Protein AF-0000000078668412 (afdb_homodimer)

Structure (mmCIF, N/CA/C/O backbone):
data_AF-0000000078668412-model_v1
#
loop_
_entity.id
_entity.type
_entity.pdbx_descrip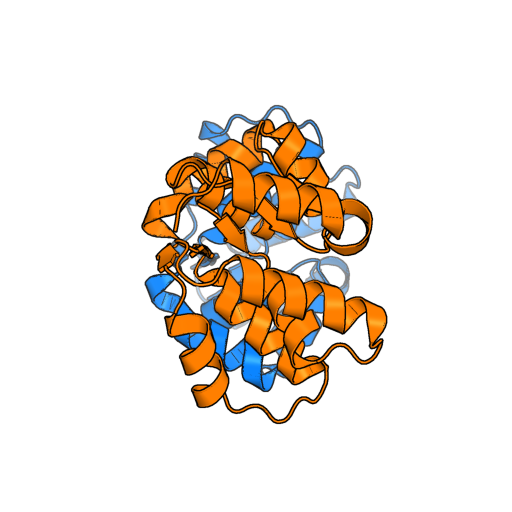tion
1 polymer 'PIN domain-containing protein'
#
loop_
_atom_site.group_PDB
_atom_site.id
_atom_site.type_symbol
_atom_site.label_atom_id
_atom_site.label_alt_id
_atom_site.label_comp_id
_atom_site.label_asym_id
_atom_site.label_entity_id
_atom_site.label_seq_id
_atom_site.pdbx_PDB_ins_code
_atom_site.Cartn_x
_atom_site.Cartn_y
_atom_site.Cartn_z
_atom_site.occupancy
_atom_site.B_iso_or_equiv
_atom_site.auth_seq_id
_atom_site.auth_comp_id
_atom_site.auth_asym_id
_atom_site.auth_atom_id
_atom_site.pdbx_PDB_model_num
ATOM 1 N N . MET A 1 1 ? -7.465 -17.172 -14.281 1 96.94 1 MET A N 1
ATOM 2 C CA . MET A 1 1 ? -6.34 -16.234 -14.242 1 96.94 1 MET A CA 1
ATOM 3 C C . MET A 1 1 ? -5.797 -16.094 -12.828 1 96.94 1 MET A C 1
ATOM 5 O O . MET A 1 1 ? -6.359 -16.656 -11.883 1 96.94 1 MET A O 1
ATOM 9 N N . ILE A 1 2 ? -4.617 -15.414 -12.758 1 98.44 2 ILE A N 1
ATOM 10 C CA . ILE A 1 2 ? -3.939 -15.414 -11.461 1 98.44 2 ILE A CA 1
ATOM 11 C C . ILE A 1 2 ? -3.471 -14 -11.133 1 98.44 2 ILE A C 1
ATOM 13 O O . ILE A 1 2 ? -3.008 -13.266 -12.008 1 98.44 2 ILE A O 1
ATOM 17 N N . VAL A 1 3 ? -3.662 -13.633 -9.922 1 98.81 3 VAL A N 1
ATOM 18 C CA . VAL A 1 3 ? -2.947 -12.484 -9.367 1 98.81 3 VAL A CA 1
ATOM 19 C C . VAL A 1 3 ? -1.821 -12.977 -8.453 1 98.81 3 VAL A C 1
ATOM 21 O O . VAL A 1 3 ? -2.045 -13.797 -7.566 1 98.81 3 VAL A O 1
ATOM 24 N N . LEU A 1 4 ? -0.645 -12.469 -8.695 1 98.56 4 LEU A N 1
ATOM 25 C CA . LEU A 1 4 ? 0.517 -12.836 -7.895 1 98.56 4 LEU A CA 1
ATOM 26 C C . LEU A 1 4 ? 0.881 -11.719 -6.922 1 98.56 4 LEU A C 1
ATOM 28 O O . LEU A 1 4 ? 0.87 -10.547 -7.293 1 98.56 4 LEU A O 1
ATOM 32 N N . ASP A 1 5 ? 1.167 -12.117 -5.727 1 98.19 5 ASP A N 1
ATOM 33 C CA . ASP A 1 5 ? 1.696 -11.188 -4.73 1 98.19 5 ASP A CA 1
ATOM 34 C C . ASP A 1 5 ? 3.205 -11.016 -4.891 1 98.19 5 ASP A C 1
ATOM 36 O O . ASP A 1 5 ? 3.898 -11.938 -5.32 1 98.19 5 ASP A O 1
ATOM 40 N N . ALA A 1 6 ? 3.717 -9.875 -4.535 1 97 6 ALA A N 1
ATOM 41 C CA . ALA A 1 6 ? 5.117 -9.508 -4.727 1 97 6 ALA A CA 1
ATOM 42 C C . ALA A 1 6 ? 6.043 -10.5 -4.02 1 97 6 ALA A C 1
ATOM 44 O O . ALA A 1 6 ? 7.145 -10.781 -4.5 1 97 6 ALA A O 1
ATOM 45 N N . ASN A 1 7 ? 5.562 -11.055 -2.91 1 96.06 7 ASN A N 1
ATOM 46 C CA . ASN A 1 7 ? 6.402 -11.953 -2.123 1 96.06 7 ASN A CA 1
ATOM 47 C C . ASN A 1 7 ? 6.699 -13.25 -2.875 1 96.06 7 ASN A C 1
ATOM 49 O O . ASN A 1 7 ? 7.691 -13.922 -2.592 1 96.06 7 ASN A O 1
ATOM 53 N N . ILE A 1 8 ? 5.832 -13.594 -3.795 1 97.44 8 ILE A N 1
ATOM 54 C CA . ILE A 1 8 ? 6.078 -14.805 -4.574 1 97.44 8 ILE A CA 1
ATOM 55 C C . ILE A 1 8 ? 7.293 -14.602 -5.477 1 97.44 8 ILE A C 1
ATOM 57 O O . ILE A 1 8 ? 8.172 -15.461 -5.551 1 97.44 8 ILE A O 1
ATOM 61 N N . LEU A 1 9 ? 7.344 -13.484 -6.18 1 95.5 9 LEU A N 1
ATOM 62 C CA . LEU A 1 9 ? 8.484 -13.164 -7.031 1 95.5 9 LEU A CA 1
ATOM 63 C C . LEU A 1 9 ? 9.75 -12.992 -6.199 1 95.5 9 LEU A C 1
ATOM 65 O O . LEU A 1 9 ? 10.82 -13.469 -6.586 1 95.5 9 LEU A O 1
ATOM 69 N N . ILE A 1 10 ? 9.633 -12.375 -5.059 1 94.94 10 ILE A N 1
ATOM 70 C CA . ILE A 1 10 ? 10.773 -12.141 -4.172 1 94.94 10 ILE A CA 1
ATOM 71 C C . ILE A 1 10 ? 11.344 -13.484 -3.713 1 94.94 10 ILE A C 1
ATOM 73 O O . ILE A 1 10 ? 12.562 -13.672 -3.705 1 94.94 10 ILE A O 1
ATOM 77 N N . ASP A 1 11 ? 10.445 -14.375 -3.373 1 95.56 11 ASP A N 1
ATOM 78 C CA . ASP A 1 11 ? 10.891 -15.695 -2.939 1 95.56 11 ASP A CA 1
ATOM 79 C C . ASP A 1 11 ? 11.617 -16.422 -4.062 1 95.56 11 ASP A C 1
ATOM 81 O O . ASP A 1 11 ? 12.648 -17.062 -3.83 1 95.56 11 ASP A O 1
ATOM 85 N N . ALA A 1 12 ? 11.094 -16.328 -5.223 1 94.62 12 ALA A N 1
ATOM 86 C CA . ALA A 1 12 ? 11.695 -17.016 -6.363 1 94.62 12 ALA A CA 1
ATOM 87 C C . ALA A 1 12 ? 13.094 -16.484 -6.648 1 94.62 12 ALA A C 1
ATOM 89 O O . ALA A 1 12 ? 13.992 -17.234 -7 1 94.62 12 ALA A O 1
ATOM 90 N N . LEU A 1 13 ? 13.258 -15.227 -6.438 1 91.12 13 LEU A N 1
ATOM 91 C CA . LEU A 1 13 ? 14.484 -14.586 -6.879 1 91.12 13 LEU A CA 1
ATOM 92 C C . LEU A 1 13 ? 15.523 -14.562 -5.762 1 91.12 13 LEU A C 1
ATOM 94 O O . LEU A 1 13 ? 16.719 -14.656 -6.02 1 91.12 13 LEU A O 1
ATOM 98 N N . PHE A 1 14 ? 15.008 -14.492 -4.441 1 89.56 14 PHE A N 1
ATOM 99 C CA . PHE A 1 14 ? 15.984 -14.055 -3.455 1 89.56 14 PHE A CA 1
ATOM 100 C C . PHE A 1 14 ? 15.906 -14.906 -2.193 1 89.56 14 PHE A C 1
ATOM 102 O O . PHE A 1 14 ? 16.734 -14.766 -1.288 1 89.56 14 PHE A O 1
ATOM 109 N N . GLU A 1 15 ? 14.938 -15.734 -2.146 1 90.81 15 GLU A N 1
ATOM 110 C CA . GLU A 1 15 ? 14.766 -16.516 -0.929 1 90.81 15 GLU A CA 1
ATOM 111 C C . GLU A 1 15 ? 15.977 -17.406 -0.67 1 90.81 15 GLU A C 1
ATOM 113 O O . GLU A 1 15 ? 16.453 -18.094 -1.576 1 90.81 15 GLU A O 1
ATOM 118 N N . LYS A 1 16 ? 16.531 -17.312 0.524 1 91.19 16 LYS A N 1
ATOM 119 C CA . LYS A 1 16 ? 17.719 -18.078 0.884 1 91.19 16 LYS A CA 1
ATOM 120 C C . LYS A 1 16 ? 17.359 -19.516 1.223 1 91.19 16 LYS A C 1
ATOM 122 O O . LYS A 1 16 ? 18.141 -20.438 0.992 1 91.19 16 LYS A O 1
ATOM 127 N N . ASN A 1 17 ? 16.172 -19.672 1.893 1 95.44 17 ASN A N 1
ATOM 128 C CA . ASN A 1 17 ? 15.695 -21.031 2.154 1 95.44 17 ASN A CA 1
ATOM 129 C C . ASN A 1 17 ? 15.328 -21.75 0.863 1 95.44 17 ASN A C 1
ATOM 131 O O . ASN A 1 17 ? 14.328 -21.422 0.221 1 95.44 17 ASN A O 1
ATOM 135 N N . GLU A 1 18 ? 16.047 -22.703 0.586 1 95.88 18 GLU A N 1
ATOM 136 C CA . GLU A 1 18 ? 15.922 -23.391 -0.691 1 95.88 18 GLU A CA 1
ATOM 137 C C . GLU A 1 18 ? 14.539 -24.016 -0.847 1 95.88 18 GLU A C 1
ATOM 139 O O . GLU A 1 18 ? 13.953 -23.984 -1.933 1 95.88 18 GLU A O 1
ATOM 144 N N . GLU A 1 19 ? 14.102 -24.609 0.162 1 96.5 19 GLU A N 1
ATOM 145 C CA . GLU A 1 19 ? 12.789 -25.234 0.094 1 96.5 19 GLU A CA 1
ATOM 146 C C . GLU A 1 19 ? 11.711 -24.219 -0.25 1 96.5 19 GLU A C 1
ATOM 148 O O . GLU A 1 19 ? 10.883 -24.453 -1.132 1 96.5 19 GLU A O 1
ATOM 153 N N . ARG A 1 20 ? 11.766 -23.141 0.427 1 96.38 20 ARG A N 1
ATOM 154 C CA . ARG A 1 20 ? 10.789 -22.094 0.168 1 96.38 20 ARG A CA 1
ATOM 155 C C . ARG A 1 20 ? 10.969 -21.516 -1.234 1 96.38 20 ARG A C 1
ATOM 157 O O . ARG A 1 20 ? 9.984 -21.25 -1.929 1 96.38 20 ARG A O 1
ATOM 164 N N . ARG A 1 21 ? 12.172 -21.297 -1.624 1 97.25 21 ARG A N 1
ATOM 165 C CA . ARG A 1 21 ? 12.453 -20.781 -2.959 1 97.25 21 ARG A CA 1
ATOM 166 C C . ARG A 1 21 ? 11.93 -21.734 -4.035 1 97.25 21 ARG A C 1
ATOM 168 O O . ARG A 1 21 ? 11.344 -21.281 -5.023 1 97.25 21 ARG A O 1
ATOM 175 N N . ASN A 1 22 ? 12.078 -23 -3.797 1 97.94 22 ASN A N 1
ATOM 176 C CA . ASN A 1 22 ? 11.648 -23.984 -4.777 1 97.94 22 ASN A CA 1
ATOM 177 C C . ASN A 1 22 ? 10.125 -23.984 -4.945 1 97.94 22 ASN A C 1
ATOM 179 O O . ASN A 1 22 ? 9.625 -24.234 -6.039 1 97.94 22 ASN A O 1
ATOM 183 N N . LEU A 1 23 ? 9.406 -23.75 -3.92 1 98.38 23 LEU A N 1
ATOM 184 C CA . LEU A 1 23 ? 7.953 -23.641 -4.023 1 98.38 23 LEU A CA 1
ATOM 185 C C . LEU A 1 23 ? 7.559 -22.531 -4.988 1 98.38 23 LEU A C 1
ATOM 187 O O . LEU A 1 23 ? 6.656 -22.703 -5.809 1 98.38 23 LEU A O 1
ATOM 191 N N . ALA A 1 24 ? 8.234 -21.391 -4.875 1 98.06 24 ALA A N 1
ATOM 192 C CA . ALA A 1 24 ? 7.965 -20.266 -5.758 1 98.06 24 ALA A CA 1
ATOM 193 C C . ALA A 1 24 ? 8.367 -20.578 -7.195 1 98.06 24 ALA A C 1
ATOM 195 O O . ALA A 1 24 ? 7.633 -20.266 -8.133 1 98.06 24 ALA A O 1
ATOM 196 N N . LEU A 1 25 ? 9.508 -21.203 -7.348 1 97.62 25 LEU A N 1
ATOM 197 C CA . LEU A 1 25 ? 9.977 -21.547 -8.68 1 97.62 25 LEU A CA 1
ATOM 198 C C . LEU A 1 25 ? 9.039 -22.562 -9.344 1 97.62 25 LEU A C 1
ATOM 200 O O . LEU A 1 25 ? 8.742 -22.438 -10.531 1 97.62 25 LEU A O 1
ATOM 204 N N . ASP A 1 26 ? 8.617 -23.484 -8.539 1 97.81 26 ASP A N 1
ATOM 205 C CA . ASP A 1 26 ? 7.633 -24.453 -9.031 1 97.81 26 ASP A CA 1
ATOM 206 C C . ASP A 1 26 ? 6.367 -23.734 -9.508 1 97.81 26 ASP A C 1
ATOM 208 O O . ASP A 1 26 ? 5.797 -24.109 -10.539 1 97.81 26 ASP A O 1
ATOM 212 N N . LEU A 1 27 ? 5.957 -22.812 -8.75 1 98.19 27 LEU A N 1
ATOM 213 C CA . LEU A 1 27 ? 4.77 -22.047 -9.125 1 98.19 27 LEU A CA 1
ATOM 214 C C . LEU A 1 27 ? 4.98 -21.328 -10.453 1 98.19 27 LEU A C 1
ATOM 216 O O . LEU A 1 27 ? 4.109 -21.344 -11.328 1 98.19 27 LEU A O 1
ATOM 220 N N . PHE A 1 28 ? 6.105 -20.672 -10.617 1 96.81 28 PHE A N 1
ATOM 221 C CA . PHE A 1 28 ? 6.371 -19.922 -11.844 1 96.81 28 PHE A CA 1
ATOM 222 C C . PHE A 1 28 ? 6.402 -20.859 -13.047 1 96.81 28 PHE A C 1
ATOM 224 O O . PHE A 1 28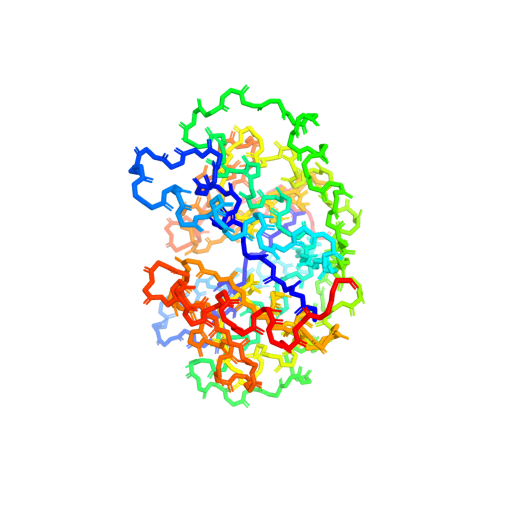 ? 6.004 -20.469 -14.148 1 96.81 28 PHE A O 1
ATOM 231 N N . GLN A 1 29 ? 6.855 -22.078 -12.82 1 96.31 29 GLN A N 1
ATOM 232 C CA . GLN A 1 29 ? 6.797 -23.062 -13.883 1 96.31 29 GLN A CA 1
ATOM 233 C C . GLN A 1 29 ? 5.352 -23.422 -14.219 1 96.31 29 GLN A C 1
ATOM 235 O O . GLN A 1 29 ? 4.984 -23.531 -15.391 1 96.31 29 GLN A O 1
ATOM 240 N N . ALA A 1 30 ? 4.582 -23.547 -13.234 1 96.31 30 ALA A N 1
ATOM 241 C CA . ALA A 1 30 ? 3.199 -23.984 -13.391 1 96.31 30 ALA A CA 1
ATOM 242 C C . ALA A 1 30 ? 2.354 -22.906 -14.062 1 96.31 30 ALA A C 1
ATOM 244 O O . ALA A 1 30 ? 1.343 -23.203 -14.695 1 96.31 30 ALA A O 1
ATOM 245 N N . ILE A 1 31 ? 2.781 -21.688 -13.938 1 96.06 31 ILE A N 1
ATOM 246 C CA . ILE A 1 31 ? 1.914 -20.625 -14.445 1 96.06 31 ILE A CA 1
ATOM 247 C C . ILE A 1 31 ? 2.418 -20.156 -15.805 1 96.06 31 ILE A C 1
ATOM 249 O O . ILE A 1 31 ? 1.901 -19.188 -16.359 1 96.06 31 ILE A O 1
ATOM 253 N N . LYS A 1 32 ? 3.434 -20.812 -16.297 1 93.69 32 LYS A N 1
ATOM 254 C CA . LYS A 1 32 ? 3.877 -20.5 -17.656 1 93.69 32 LYS A CA 1
ATOM 255 C C . LYS A 1 32 ? 2.732 -20.656 -18.656 1 93.69 32 LYS A C 1
ATOM 257 O O . LYS A 1 32 ? 2.023 -21.656 -18.656 1 93.69 32 LYS A O 1
ATOM 262 N N . GLY A 1 33 ? 2.557 -19.656 -19.422 1 92.94 33 GLY A N 1
ATOM 263 C CA . GLY A 1 33 ? 1.506 -19.703 -20.422 1 92.94 33 GLY A CA 1
ATOM 264 C C . GLY A 1 33 ? 0.156 -19.25 -19.906 1 92.94 33 GLY A C 1
ATOM 265 O O . GLY A 1 33 ? -0.802 -19.125 -20.672 1 92.94 33 GLY A O 1
ATOM 266 N N . LYS A 1 34 ? 0.086 -19.031 -18.641 1 95.94 34 LYS A N 1
ATOM 267 C CA . LYS A 1 34 ? -1.165 -18.562 -18.047 1 95.94 34 LYS A CA 1
ATOM 268 C C . LYS A 1 34 ? -1.169 -17.047 -17.891 1 95.94 34 LYS A C 1
ATOM 270 O O . LYS A 1 34 ? -0.115 -16.406 -17.938 1 95.94 34 LYS A O 1
ATOM 275 N N . THR A 1 35 ? -2.326 -16.484 -17.844 1 96.94 35 THR A N 1
ATOM 276 C CA . THR A 1 35 ? -2.459 -15.047 -17.719 1 96.94 35 THR A CA 1
ATOM 277 C C . THR A 1 35 ? -2.273 -14.625 -16.25 1 96.94 35 THR A C 1
ATOM 279 O O . THR A 1 35 ? -3.02 -15.062 -15.375 1 96.94 35 THR A O 1
ATOM 282 N N . VAL A 1 36 ? -1.287 -13.781 -16.016 1 98.19 36 VAL A N 1
ATOM 283 C CA . VAL A 1 36 ? -0.957 -13.305 -14.68 1 98.19 36 VAL A CA 1
ATOM 284 C C . VAL A 1 36 ? -1.192 -11.797 -14.594 1 98.19 36 VAL A C 1
ATOM 286 O O . VAL A 1 36 ? -0.761 -11.039 -15.469 1 98.19 36 VAL A O 1
ATOM 289 N N . TYR A 1 37 ? -1.897 -11.367 -13.539 1 98.69 37 TYR A N 1
ATOM 290 C CA . TYR A 1 37 ? -2.141 -9.953 -13.273 1 98.69 37 TYR A CA 1
ATOM 291 C C . TYR A 1 37 ? -1.465 -9.516 -11.977 1 98.69 37 TYR A C 1
ATOM 293 O O . TYR A 1 37 ? -1.316 -10.312 -11.047 1 98.69 37 TYR A O 1
ATOM 301 N N . VAL A 1 38 ? -1.06 -8.328 -11.938 1 98.75 38 VAL A N 1
ATOM 302 C CA . VAL A 1 38 ? -0.583 -7.672 -10.727 1 98.75 38 VAL A CA 1
ATOM 303 C C . VAL A 1 38 ? -1.042 -6.215 -10.719 1 98.75 38 VAL A C 1
ATOM 305 O O . VAL A 1 38 ? -1.161 -5.586 -11.773 1 98.75 38 VAL A O 1
ATOM 308 N N . PRO A 1 39 ? -1.433 -5.672 -9.539 1 98.81 39 PRO A N 1
ATOM 309 C CA . PRO A 1 39 ? -1.588 -4.215 -9.508 1 98.81 39 PRO A CA 1
ATOM 310 C C . PRO A 1 39 ? -0.261 -3.479 -9.672 1 98.81 39 PRO A C 1
ATOM 312 O O . PRO A 1 39 ? 0.796 -4.02 -9.344 1 98.81 39 PRO A O 1
ATOM 315 N N . ARG A 1 40 ? -0.271 -2.285 -10.195 1 98.44 40 ARG A N 1
ATOM 316 C CA . ARG A 1 40 ? 0.947 -1.551 -10.523 1 98.44 40 ARG A CA 1
ATOM 317 C C . ARG A 1 40 ? 1.814 -1.353 -9.281 1 98.44 40 ARG A C 1
ATOM 319 O O . ARG A 1 40 ? 3.043 -1.346 -9.375 1 98.44 40 ARG A O 1
ATOM 326 N N . ILE A 1 41 ? 1.184 -1.284 -8.055 1 98.75 41 ILE A N 1
ATOM 327 C CA . ILE A 1 41 ? 1.913 -1.087 -6.805 1 98.75 41 ILE A CA 1
ATOM 328 C C . ILE A 1 41 ? 2.836 -2.277 -6.551 1 98.75 41 ILE A C 1
ATOM 330 O O . ILE A 1 41 ? 3.791 -2.178 -5.777 1 98.75 41 ILE A O 1
ATOM 334 N N . PHE A 1 42 ? 2.637 -3.363 -7.234 1 98.31 42 PHE A N 1
ATOM 335 C CA . PHE A 1 42 ? 3.488 -4.547 -7.215 1 98.31 42 PHE A CA 1
ATOM 336 C C . PHE A 1 42 ? 4.926 -4.184 -7.559 1 98.31 42 PHE A C 1
ATOM 338 O O . PHE A 1 42 ? 5.863 -4.664 -6.918 1 98.31 42 PHE A O 1
ATOM 345 N N . ILE A 1 43 ? 5.113 -3.336 -8.508 1 97.12 43 ILE A N 1
ATOM 346 C CA . ILE A 1 43 ? 6.441 -2.941 -8.969 1 97.12 43 ILE A CA 1
ATOM 347 C C . ILE A 1 43 ? 7.18 -2.217 -7.848 1 97.12 43 ILE A C 1
ATOM 349 O O . ILE A 1 43 ? 8.336 -2.527 -7.555 1 97.12 43 ILE A O 1
ATOM 353 N N . VAL A 1 44 ? 6.488 -1.321 -7.184 1 97.38 44 VAL A N 1
ATOM 354 C CA . VAL A 1 44 ? 7.082 -0.56 -6.09 1 97.38 44 VAL A CA 1
ATOM 355 C C . VAL A 1 44 ? 7.457 -1.502 -4.949 1 97.38 44 VAL A C 1
ATOM 357 O O . VAL A 1 44 ? 8.531 -1.376 -4.359 1 97.38 44 VAL A O 1
ATOM 360 N N . GLU A 1 45 ? 6.59 -2.463 -4.664 1 97.38 45 GLU A N 1
ATOM 361 C CA . GLU A 1 45 ? 6.855 -3.451 -3.623 1 97.38 45 GLU A CA 1
ATOM 362 C C . GLU A 1 45 ? 8.117 -4.25 -3.93 1 97.38 45 GLU A C 1
ATOM 364 O O . GLU A 1 45 ? 9 -4.375 -3.076 1 97.38 45 GLU A O 1
ATOM 369 N N . VAL A 1 46 ? 8.195 -4.75 -5.094 1 96.06 46 VAL A N 1
ATOM 370 C CA . VAL A 1 46 ? 9.289 -5.637 -5.469 1 96.06 46 VAL A CA 1
ATOM 371 C C . VAL A 1 46 ? 10.609 -4.871 -5.438 1 96.06 46 VAL A C 1
ATOM 373 O O . VAL A 1 46 ? 11.602 -5.359 -4.898 1 96.06 46 VAL A O 1
ATOM 376 N N . VAL A 1 47 ? 10.609 -3.65 -6.004 1 95.69 47 VAL A N 1
ATOM 377 C CA . VAL A 1 47 ? 11.82 -2.84 -6.012 1 95.69 47 VAL A CA 1
ATOM 378 C C . VAL A 1 47 ? 12.273 -2.58 -4.578 1 95.69 47 VAL A C 1
ATOM 380 O O . VAL A 1 47 ? 13.445 -2.775 -4.246 1 95.69 47 VAL A O 1
ATOM 383 N N . SER A 1 48 ? 11.383 -2.189 -3.762 1 96.38 48 SER A N 1
ATOM 384 C CA . SER A 1 48 ? 11.719 -1.844 -2.385 1 96.38 48 SER A CA 1
ATOM 385 C C . SER A 1 48 ? 12.266 -3.049 -1.631 1 96.38 48 SER A C 1
ATOM 387 O O . SER A 1 48 ? 13.273 -2.941 -0.92 1 96.38 48 SER A O 1
ATOM 389 N N . ILE A 1 49 ? 11.633 -4.16 -1.725 1 95.5 49 ILE A N 1
ATOM 390 C CA . ILE A 1 49 ? 12.031 -5.367 -1.005 1 95.5 49 ILE A CA 1
ATOM 391 C C . ILE A 1 49 ? 13.406 -5.828 -1.498 1 95.5 49 ILE A C 1
ATOM 393 O O . ILE A 1 49 ? 14.289 -6.141 -0.696 1 95.5 49 ILE A O 1
ATOM 397 N N . ALA A 1 50 ? 13.539 -5.863 -2.834 1 93.19 50 ALA A N 1
ATOM 398 C CA . ALA A 1 50 ? 14.805 -6.305 -3.412 1 93.19 50 ALA A CA 1
ATOM 399 C C . ALA A 1 50 ? 15.969 -5.449 -2.91 1 93.19 50 ALA A C 1
ATOM 401 O O . ALA A 1 50 ? 17.016 -5.977 -2.518 1 93.19 50 ALA A O 1
ATOM 402 N N . LYS A 1 51 ? 15.766 -4.168 -2.842 1 92.81 51 LYS A N 1
ATOM 403 C CA . LYS A 1 51 ? 16.828 -3.256 -2.436 1 92.81 51 LYS A CA 1
ATOM 404 C C . LYS A 1 51 ? 17.109 -3.373 -0.94 1 92.81 51 LYS A C 1
ATOM 406 O O . LYS A 1 51 ? 18.266 -3.318 -0.515 1 92.81 51 LYS A O 1
ATOM 411 N N . ARG A 1 52 ? 16.062 -3.529 -0.231 1 92.25 52 ARG A N 1
ATOM 412 C CA . ARG A 1 52 ? 16.234 -3.703 1.209 1 92.25 52 ARG A CA 1
ATOM 413 C C . ARG A 1 52 ? 17.047 -4.957 1.52 1 92.25 52 ARG A C 1
ATOM 415 O O . ARG A 1 52 ? 17.812 -4.984 2.486 1 92.25 52 ARG A O 1
ATOM 422 N N . LEU A 1 53 ? 16.875 -5.953 0.759 1 90.25 53 LEU A N 1
ATOM 423 C CA . LEU A 1 53 ? 17.562 -7.227 0.953 1 90.25 53 LEU A CA 1
ATOM 424 C C . LEU A 1 53 ? 18.969 -7.172 0.394 1 90.25 53 LEU A C 1
ATOM 426 O O . LEU A 1 53 ? 19.734 -8.125 0.545 1 90.25 53 LEU A O 1
ATOM 430 N N . GLY A 1 54 ? 19.328 -6.074 -0.287 1 86.75 54 GLY A N 1
ATOM 431 C CA . GLY A 1 54 ? 20.672 -5.895 -0.802 1 86.75 54 GLY A CA 1
ATOM 432 C C . GLY A 1 54 ? 20.922 -6.637 -2.102 1 86.75 54 GLY A C 1
ATOM 433 O O . GLY A 1 54 ? 22.062 -7.008 -2.404 1 86.75 54 GLY A O 1
ATOM 434 N N . ILE A 1 55 ? 19.875 -6.879 -2.721 1 80.06 55 ILE A N 1
ATOM 435 C CA . ILE A 1 55 ? 19.984 -7.629 -3.969 1 80.06 55 ILE A CA 1
ATOM 436 C C . ILE A 1 55 ? 20.406 -6.684 -5.098 1 80.06 55 ILE A C 1
ATOM 438 O O . ILE A 1 55 ? 19.797 -5.629 -5.285 1 80.06 55 ILE A O 1
ATOM 442 N N . GLY A 1 56 ? 21.453 -7.004 -5.73 1 75.31 56 GLY A N 1
ATOM 443 C CA . GLY A 1 56 ? 22.031 -6.184 -6.777 1 75.31 56 GLY A CA 1
ATOM 444 C C . GLY A 1 56 ? 21.281 -6.266 -8.094 1 75.31 56 GLY A C 1
ATOM 445 O O . GLY A 1 56 ? 21.891 -6.328 -9.164 1 75.31 56 GLY A O 1
ATOM 446 N N . LEU A 1 57 ? 20.078 -6.512 -8.086 1 77.56 57 LEU A N 1
ATOM 447 C CA . LEU A 1 57 ? 19.312 -6.492 -9.328 1 77.56 57 LEU A CA 1
ATOM 448 C C . LEU A 1 57 ? 19.047 -5.059 -9.773 1 77.56 57 LEU A C 1
ATOM 450 O O . LEU A 1 57 ? 18.656 -4.215 -8.961 1 77.56 57 LEU A O 1
ATOM 454 N N . SER A 1 58 ? 19.328 -4.879 -11.086 1 85.88 58 SER A N 1
ATOM 455 C CA . SER A 1 58 ? 19.031 -3.553 -11.625 1 85.88 58 SER A CA 1
ATOM 456 C C . SER A 1 58 ? 17.531 -3.352 -11.812 1 85.88 58 SER A C 1
ATOM 458 O O . SER A 1 58 ? 16.781 -4.324 -11.906 1 85.88 58 SER A O 1
ATOM 460 N N . LEU A 1 59 ? 17.141 -2.135 -11.797 1 87.44 59 LEU A N 1
ATOM 461 C CA . LEU A 1 59 ? 15.75 -1.808 -12.078 1 87.44 59 LEU A CA 1
ATOM 462 C C . LEU A 1 59 ? 15.344 -2.328 -13.453 1 87.44 59 LEU A C 1
ATOM 464 O O . LEU A 1 59 ? 14.211 -2.787 -13.633 1 87.44 59 LEU A O 1
ATOM 468 N N . GLU A 1 60 ? 16.25 -2.295 -14.328 1 89.25 60 GLU A N 1
ATOM 469 C CA . GLU A 1 60 ? 15.984 -2.783 -15.672 1 89.25 60 GLU A CA 1
ATOM 470 C C . GLU A 1 60 ? 15.688 -4.281 -15.672 1 89.25 60 GLU A C 1
ATOM 472 O O . GLU A 1 60 ? 14.766 -4.734 -16.344 1 89.25 60 GLU A O 1
ATOM 477 N N . GLU A 1 61 ? 16.453 -4.984 -14.938 1 88.31 61 GLU A N 1
ATOM 478 C CA . GLU A 1 61 ? 16.219 -6.422 -14.82 1 88.31 61 GLU A CA 1
ATOM 479 C C . GLU A 1 61 ? 14.875 -6.715 -14.172 1 88.31 61 GLU A C 1
ATOM 481 O O . GLU A 1 61 ? 14.148 -7.613 -14.609 1 88.31 61 GLU A O 1
ATOM 486 N N . LEU A 1 62 ? 14.609 -5.98 -13.234 1 86.5 62 LEU A N 1
ATOM 487 C CA . LEU A 1 62 ? 13.352 -6.172 -12.531 1 86.5 62 LEU A CA 1
ATOM 488 C C . LEU A 1 62 ? 12.164 -5.848 -13.438 1 86.5 62 LEU A C 1
ATOM 490 O O . LEU A 1 62 ? 11.172 -6.578 -13.453 1 86.5 62 LEU A O 1
ATOM 494 N N . PHE A 1 63 ? 12.312 -4.816 -14.195 1 88.69 63 PHE A N 1
ATOM 495 C CA . PHE A 1 63 ? 11.242 -4.41 -15.094 1 88.69 63 PHE A CA 1
ATOM 496 C C . PHE A 1 63 ? 11.047 -5.438 -16.203 1 88.69 63 PHE A C 1
ATOM 498 O O . PHE A 1 63 ? 9.922 -5.688 -16.641 1 88.69 63 PHE A O 1
ATOM 505 N N . THR A 1 64 ? 12.102 -6.039 -16.594 1 89 64 THR A N 1
ATOM 506 C CA . THR A 1 64 ? 12.008 -7.094 -17.594 1 89 64 THR A CA 1
ATOM 507 C C . THR A 1 64 ? 11.203 -8.273 -17.062 1 89 64 THR A C 1
ATOM 509 O O . THR A 1 64 ? 10.422 -8.875 -17.797 1 89 64 THR A O 1
ATOM 512 N N . LEU A 1 65 ? 11.359 -8.531 -15.82 1 86.69 65 LEU A N 1
ATOM 513 C CA . LEU A 1 65 ? 10.641 -9.641 -15.195 1 86.69 65 LEU A CA 1
ATOM 514 C C . LEU A 1 65 ? 9.164 -9.297 -15.023 1 86.69 65 LEU A C 1
ATOM 516 O O . LEU A 1 65 ? 8.297 -10.148 -15.242 1 86.69 65 LEU A O 1
ATOM 520 N N . VAL A 1 66 ? 8.875 -8.086 -14.727 1 90.19 66 VAL A N 1
ATOM 521 C CA . VAL A 1 66 ? 7.512 -7.684 -14.391 1 90.19 66 VAL A CA 1
ATOM 522 C C . VAL A 1 66 ? 6.73 -7.402 -15.672 1 90.19 66 VAL A C 1
ATOM 524 O O . VAL A 1 66 ? 5.5 -7.465 -15.688 1 90.19 66 VAL A O 1
ATOM 527 N N . GLU A 1 67 ? 7.43 -7.098 -16.719 1 87 67 GLU A N 1
ATOM 528 C CA . GLU A 1 67 ? 6.816 -6.789 -18.016 1 87 67 GLU A CA 1
ATOM 529 C C . GLU A 1 67 ? 6.004 -7.973 -18.531 1 87 67 GLU A C 1
ATOM 531 O O . GLU A 1 67 ? 5.113 -7.801 -19.375 1 87 67 GLU A O 1
ATOM 536 N N . ARG A 1 68 ? 6.27 -9.094 -17.984 1 90.19 68 ARG A N 1
ATOM 537 C CA . ARG A 1 68 ? 5.566 -10.289 -18.438 1 90.19 68 ARG A CA 1
ATOM 538 C C . ARG A 1 68 ? 4.184 -10.383 -17.797 1 90.19 68 ARG A C 1
ATOM 540 O O . ARG A 1 68 ? 3.342 -11.164 -18.234 1 90.19 68 ARG A O 1
ATOM 547 N N . PHE A 1 69 ? 3.994 -9.633 -16.797 1 96.56 69 PHE A N 1
ATOM 548 C CA . PHE A 1 69 ? 2.703 -9.633 -16.109 1 96.56 69 PHE A CA 1
ATOM 549 C C . PHE A 1 69 ? 1.779 -8.578 -16.703 1 96.56 69 PHE A C 1
ATOM 551 O O . PHE A 1 69 ? 2.242 -7.609 -17.312 1 96.56 69 PHE A O 1
ATOM 558 N N . ASN A 1 70 ? 0.507 -8.875 -16.672 1 98.12 70 ASN A N 1
ATOM 559 C CA . ASN A 1 70 ? -0.481 -7.848 -16.984 1 98.12 70 ASN A CA 1
ATOM 560 C C . ASN A 1 70 ? -0.708 -6.902 -15.812 1 98.12 70 ASN A C 1
ATOM 562 O O . ASN A 1 70 ? -1.322 -7.281 -14.82 1 98.12 70 ASN A O 1
ATOM 566 N N . ILE A 1 71 ? -0.345 -5.656 -16.016 1 98.12 71 ILE A N 1
ATOM 567 C CA . ILE A 1 71 ? -0.367 -4.684 -14.938 1 98.12 71 ILE A CA 1
ATOM 568 C C . ILE A 1 71 ? -1.702 -3.941 -14.938 1 98.12 71 ILE A C 1
ATOM 570 O O . ILE A 1 71 ? -2.15 -3.455 -15.977 1 98.12 71 ILE A O 1
ATOM 574 N N . LYS A 1 72 ? -2.33 -3.873 -13.789 1 98.69 72 LYS A N 1
ATOM 575 C CA . LYS A 1 72 ? -3.531 -3.061 -13.617 1 98.69 72 LYS A CA 1
ATOM 576 C C . LYS A 1 72 ? -3.217 -1.762 -12.883 1 98.69 72 LYS A C 1
ATOM 578 O O . LYS A 1 72 ? -2.746 -1.785 -11.75 1 98.69 72 LYS A O 1
ATOM 583 N N . GLU A 1 73 ? -3.574 -0.711 -13.578 1 98.56 73 GLU A N 1
ATOM 584 C CA . GLU A 1 73 ? -3.32 0.61 -13.016 1 98.56 73 GLU A CA 1
ATOM 585 C C . GLU A 1 73 ? -4.379 0.98 -11.977 1 98.56 73 GLU A C 1
ATOM 587 O O . GLU A 1 73 ? -5.473 0.412 -11.969 1 98.56 73 GLU A O 1
ATOM 592 N N . GLU A 1 74 ? -3.996 1.888 -11.125 1 98.75 74 GLU A N 1
ATOM 593 C CA . GLU A 1 74 ? -4.883 2.332 -10.055 1 98.75 74 GLU A CA 1
ATOM 594 C C . GLU A 1 74 ? -6.246 2.744 -10.609 1 98.75 74 GLU A C 1
ATOM 596 O O . GLU A 1 74 ? -7.281 2.41 -10.031 1 98.75 74 GLU A O 1
ATOM 601 N N . ASN A 1 75 ? -6.273 3.488 -11.742 1 98.44 75 ASN A N 1
ATOM 602 C CA . ASN A 1 75 ? -7.527 3.984 -12.297 1 98.44 75 ASN A CA 1
ATOM 603 C C . ASN A 1 75 ? -8.469 2.842 -12.672 1 98.44 75 ASN A C 1
ATOM 605 O O . ASN A 1 75 ? -9.688 3.018 -12.695 1 98.44 75 ASN A O 1
ATOM 609 N N . GLU A 1 76 ? -7.953 1.724 -12.945 1 98.81 76 GLU A N 1
ATOM 610 C CA . GLU A 1 76 ? -8.75 0.57 -13.352 1 98.81 76 GLU A CA 1
ATOM 611 C C . GLU A 1 76 ? -9.383 -0.115 -12.141 1 98.81 76 GLU A C 1
ATOM 613 O O . GLU A 1 76 ? -10.445 -0.729 -12.25 1 98.81 76 GLU A O 1
ATOM 618 N N . ILE A 1 77 ? -8.703 0.009 -10.984 1 98.88 77 ILE A N 1
ATOM 619 C CA . ILE A 1 77 ? -9.117 -0.879 -9.906 1 98.88 77 ILE A CA 1
ATOM 620 C C . ILE A 1 77 ? -9.523 -0.054 -8.688 1 98.88 77 ILE A C 1
ATOM 622 O O . ILE A 1 77 ? -10.008 -0.601 -7.691 1 98.88 77 ILE A O 1
ATOM 626 N N . PHE A 1 78 ? -9.492 1.236 -8.742 1 98.5 78 PHE A N 1
ATOM 627 C CA . PHE A 1 78 ? -9.625 2.09 -7.57 1 98.5 78 PHE A CA 1
ATOM 628 C C . PHE A 1 78 ? -10.992 1.903 -6.918 1 98.5 78 PHE A C 1
ATOM 630 O O . PHE A 1 78 ? -11.078 1.71 -5.703 1 98.5 78 PHE A O 1
ATOM 637 N N . ASN A 1 79 ? -12.055 1.967 -7.695 1 98.12 79 ASN A N 1
ATOM 638 C CA . ASN A 1 79 ? -13.391 1.858 -7.125 1 98.12 79 ASN A CA 1
ATOM 639 C C . ASN A 1 79 ? -13.594 0.52 -6.418 1 98.12 79 ASN A C 1
ATOM 641 O O . ASN A 1 79 ? -14.227 0.458 -5.363 1 98.12 79 ASN A O 1
ATOM 645 N N . LEU A 1 80 ? -13.078 -0.512 -6.973 1 98.69 80 LEU A N 1
ATOM 646 C CA . LEU A 1 80 ? -13.148 -1.82 -6.332 1 98.69 80 LEU A CA 1
ATOM 647 C C . LEU A 1 80 ? -12.305 -1.852 -5.062 1 98.69 80 LEU A C 1
ATOM 649 O O . LEU A 1 80 ? -12.688 -2.48 -4.074 1 98.69 80 LEU A O 1
ATOM 653 N N . ALA A 1 81 ? -11.125 -1.203 -5.125 1 98.75 81 ALA A N 1
ATOM 654 C CA . ALA A 1 81 ? -10.281 -1.146 -3.934 1 98.75 81 ALA A CA 1
ATOM 655 C C . ALA A 1 81 ? -11 -0.441 -2.787 1 98.75 81 ALA A C 1
ATOM 657 O O . ALA A 1 81 ? -10.898 -0.862 -1.633 1 98.75 81 ALA A O 1
ATOM 658 N N . VAL A 1 82 ? -11.742 0.622 -3.119 1 97.56 82 VAL A N 1
ATOM 659 C CA . VAL A 1 82 ? -12.523 1.326 -2.107 1 97.56 82 VAL A CA 1
ATOM 660 C C . VAL A 1 82 ? -13.625 0.41 -1.573 1 97.56 82 VAL A C 1
ATOM 662 O O . VAL A 1 82 ? -13.859 0.355 -0.364 1 97.56 82 VAL A O 1
ATOM 665 N N . TYR A 1 83 ? -14.273 -0.288 -2.436 1 97.12 83 TYR A N 1
ATOM 666 C CA . TYR A 1 83 ? -15.305 -1.239 -2.049 1 97.12 83 TYR A CA 1
ATOM 667 C C . TYR A 1 83 ? -14.75 -2.289 -1.092 1 97.12 83 TYR A C 1
ATOM 669 O O . TYR A 1 83 ? -15.383 -2.604 -0.078 1 97.12 83 TYR A O 1
ATOM 677 N N . ILE A 1 84 ? -13.625 -2.793 -1.364 1 98.25 84 ILE A N 1
ATOM 678 C CA . ILE A 1 84 ? -12.992 -3.805 -0.528 1 98.25 84 ILE A CA 1
ATOM 679 C C . ILE A 1 84 ? -12.617 -3.197 0.824 1 98.25 84 ILE A C 1
ATOM 681 O O . ILE A 1 84 ? -12.805 -3.83 1.866 1 98.25 84 ILE A O 1
ATOM 685 N N . ALA A 1 85 ? -12.031 -2.002 0.763 1 97.12 85 ALA A N 1
ATOM 686 C CA . ALA A 1 85 ? -11.688 -1.307 2 1 97.12 85 ALA A CA 1
ATOM 687 C C . ALA A 1 85 ? -12.906 -1.167 2.906 1 97.12 85 ALA A C 1
ATOM 689 O O . ALA A 1 85 ? -12.812 -1.329 4.125 1 97.12 85 ALA A O 1
ATOM 690 N N . GLU A 1 86 ? -14.008 -0.932 2.35 1 95.5 86 GLU A N 1
ATOM 691 C CA . GLU A 1 86 ? -15.242 -0.714 3.096 1 95.5 86 GLU A CA 1
ATOM 692 C C . GLU A 1 86 ? -15.773 -2.021 3.678 1 95.5 86 GLU A C 1
ATOM 694 O O . GLU A 1 86 ? -16.312 -2.041 4.789 1 95.5 86 GLU A O 1
ATOM 699 N N . ASN A 1 87 ? -15.57 -3.105 2.998 1 95.38 87 ASN A N 1
ATOM 700 C CA . ASN A 1 87 ? -16.312 -4.32 3.34 1 95.38 87 ASN A CA 1
ATOM 701 C C . ASN A 1 87 ? -15.406 -5.352 4.012 1 95.38 87 ASN A C 1
ATOM 703 O O . ASN A 1 87 ? -15.875 -6.156 4.82 1 95.38 87 ASN A O 1
ATOM 707 N N . VAL A 1 88 ? -14.164 -5.316 3.646 1 96.88 88 VAL A N 1
ATOM 708 C CA . VAL A 1 88 ? -13.211 -6.281 4.184 1 96.88 88 VAL A CA 1
ATOM 709 C C . VAL A 1 88 ? -12.258 -5.582 5.152 1 96.88 88 VAL A C 1
ATOM 711 O O . VAL A 1 88 ? -11.758 -6.199 6.094 1 96.88 88 VAL A O 1
ATOM 714 N N . HIS A 1 89 ? -11.969 -4.297 4.926 1 95.69 89 HIS A N 1
ATOM 715 C CA . HIS A 1 89 ? -11.172 -3.367 5.715 1 95.69 89 HIS A CA 1
ATOM 716 C C . HIS A 1 89 ? -9.758 -3.9 5.926 1 95.69 89 HIS A C 1
ATOM 718 O O . HIS A 1 89 ? -9.273 -3.963 7.059 1 95.69 89 HIS A O 1
ATOM 724 N N . PRO A 1 90 ? -9.125 -4.379 4.84 1 97.62 90 PRO A N 1
ATOM 725 C CA . PRO A 1 90 ? -7.723 -4.793 4.93 1 97.62 90 PRO A CA 1
ATOM 726 C C . PRO A 1 90 ? -6.754 -3.613 4.883 1 97.62 90 PRO A C 1
ATOM 728 O O . PRO A 1 90 ? -7.184 -2.457 4.914 1 97.62 90 PRO A O 1
ATOM 731 N N . ARG A 1 91 ? -5.422 -3.859 4.871 1 97.12 91 ARG A N 1
ATOM 732 C CA . ARG A 1 91 ? -4.449 -2.832 4.508 1 97.12 91 ARG A CA 1
ATOM 733 C C . ARG A 1 91 ? -4.68 -2.346 3.08 1 97.12 91 ARG A C 1
ATOM 735 O O . ARG A 1 91 ? -5.168 -3.098 2.232 1 97.12 91 ARG A O 1
ATOM 742 N N . ALA A 1 92 ? -4.312 -1.141 2.84 1 98.12 92 ALA A N 1
ATOM 743 C CA . ALA A 1 92 ? -4.594 -0.514 1.551 1 98.12 92 ALA A CA 1
ATOM 744 C C . ALA A 1 92 ? -3.986 -1.318 0.405 1 98.12 92 ALA A C 1
ATOM 746 O O . ALA A 1 92 ? -4.645 -1.56 -0.61 1 98.12 92 ALA A O 1
ATOM 747 N N . VAL A 1 93 ? -2.787 -1.773 0.536 1 98.5 93 VAL A N 1
ATOM 748 C CA . VAL A 1 93 ? -2.119 -2.525 -0.521 1 98.5 93 VAL A CA 1
ATOM 749 C C . VAL A 1 93 ? -2.877 -3.826 -0.786 1 98.5 93 VAL A C 1
ATOM 751 O O . VAL A 1 93 ? -3.08 -4.207 -1.941 1 98.5 93 VAL A O 1
ATOM 754 N N . ASP A 1 94 ? -3.344 -4.48 0.268 1 98.69 94 ASP A N 1
ATOM 755 C CA . ASP A 1 94 ? -4.133 -5.695 0.095 1 98.69 94 ASP A CA 1
ATOM 756 C C . ASP A 1 94 ? -5.41 -5.414 -0.69 1 98.69 94 ASP A C 1
ATOM 758 O O . ASP A 1 94 ? -5.844 -6.238 -1.498 1 98.69 94 ASP A O 1
ATOM 762 N N . SER A 1 95 ? -6.031 -4.281 -0.462 1 98.81 95 SER A N 1
ATOM 763 C CA . SER A 1 95 ? -7.23 -3.902 -1.201 1 98.81 95 SER A CA 1
ATOM 764 C C . SER A 1 95 ? -6.961 -3.836 -2.701 1 98.81 95 SER A C 1
ATOM 766 O O . SER A 1 95 ? -7.816 -4.203 -3.508 1 98.81 95 SER A O 1
ATOM 768 N N . TYR A 1 96 ? -5.785 -3.383 -3.062 1 98.94 96 TYR A N 1
ATOM 769 C CA . TYR A 1 96 ? -5.434 -3.283 -4.477 1 98.94 96 TYR A CA 1
ATOM 770 C C . TYR A 1 96 ? -5.277 -4.664 -5.098 1 98.94 96 TYR A C 1
ATOM 772 O O . TYR A 1 96 ? -5.711 -4.895 -6.23 1 98.94 96 TYR A O 1
ATOM 780 N N . TYR A 1 97 ? -4.668 -5.566 -4.359 1 98.94 97 TYR A N 1
ATOM 781 C CA . TYR A 1 97 ? -4.535 -6.93 -4.859 1 98.94 97 TYR A CA 1
ATOM 782 C C . TYR A 1 97 ? -5.902 -7.59 -5.004 1 98.94 97 TYR A C 1
ATOM 784 O O . TYR A 1 97 ? -6.188 -8.227 -6.023 1 98.94 97 TYR A O 1
ATOM 792 N N . ILE A 1 98 ? -6.734 -7.434 -4.051 1 98.94 98 ILE A N 1
ATOM 793 C CA . ILE A 1 98 ? -8.062 -8.047 -4.055 1 98.94 98 ILE A CA 1
ATOM 794 C C . ILE A 1 98 ? -8.906 -7.43 -5.168 1 98.94 98 ILE A C 1
ATOM 796 O O . ILE A 1 98 ? -9.602 -8.141 -5.898 1 98.94 98 ILE A O 1
ATOM 800 N N . ALA A 1 99 ? -8.82 -6.16 -5.309 1 98.94 99 ALA A N 1
ATOM 801 C CA . ALA A 1 99 ? -9.523 -5.469 -6.383 1 98.94 99 ALA A CA 1
ATOM 802 C C . ALA A 1 99 ? -9.094 -5.988 -7.75 1 98.94 99 ALA A C 1
ATOM 804 O O . ALA A 1 99 ? -9.922 -6.191 -8.641 1 98.94 99 ALA A O 1
ATOM 805 N N . THR A 1 100 ? -7.793 -6.148 -7.887 1 98.94 100 THR A N 1
ATOM 806 C CA . THR A 1 100 ? -7.262 -6.688 -9.133 1 98.94 100 THR A CA 1
ATOM 807 C C . THR A 1 100 ? -7.832 -8.07 -9.414 1 98.94 100 THR A C 1
ATOM 809 O O . THR A 1 100 ? -8.227 -8.375 -10.539 1 98.94 100 THR A O 1
ATOM 812 N N . ALA A 1 101 ? -7.895 -8.906 -8.398 1 98.94 101 ALA A N 1
ATOM 813 C CA . ALA A 1 101 ? -8.43 -10.258 -8.539 1 98.94 101 ALA A CA 1
ATOM 814 C C . ALA A 1 101 ? -9.906 -10.227 -8.938 1 98.94 101 ALA A C 1
ATOM 816 O O . ALA A 1 101 ? -10.336 -10.969 -9.82 1 98.94 101 ALA A O 1
ATOM 817 N N . ILE A 1 102 ? -10.672 -9.359 -8.336 1 98.81 102 ILE A N 1
ATOM 818 C CA . ILE A 1 102 ? -12.094 -9.234 -8.648 1 98.81 102 ILE A CA 1
ATOM 819 C C . ILE A 1 102 ? -12.266 -8.758 -10.086 1 98.81 102 ILE A C 1
ATOM 821 O O . ILE A 1 102 ? -13.023 -9.344 -10.859 1 98.81 102 ILE A O 1
ATOM 825 N N . LEU A 1 103 ? -11.555 -7.723 -10.445 1 98.81 103 LEU A N 1
ATOM 826 C CA . LEU A 1 103 ? -11.68 -7.129 -11.773 1 98.81 103 LEU A CA 1
ATOM 827 C C . LEU A 1 103 ? -11.398 -8.164 -12.859 1 98.81 103 LEU A C 1
ATOM 829 O O . LEU A 1 103 ? -12.047 -8.164 -13.906 1 98.81 103 LEU A O 1
ATOM 833 N N . THR A 1 104 ? -10.461 -9.039 -12.609 1 98.69 104 THR A N 1
ATOM 834 C CA . THR A 1 104 ? -9.953 -9.914 -13.664 1 98.69 104 THR A CA 1
ATOM 835 C C . THR A 1 104 ? -10.539 -11.312 -13.531 1 98.69 104 THR A C 1
ATOM 837 O O . THR A 1 104 ? -10.273 -12.18 -14.367 1 98.69 104 THR A O 1
ATOM 840 N N . GLY A 1 105 ? -11.273 -11.539 -12.453 1 98.19 105 GLY A N 1
ATOM 841 C CA . GLY A 1 105 ? -11.758 -12.883 -12.203 1 98.19 105 GLY A CA 1
ATOM 842 C C . GLY A 1 105 ? -10.648 -13.875 -11.883 1 98.19 105 GLY A C 1
ATOM 843 O O . GLY A 1 105 ? -10.664 -15.008 -12.359 1 98.19 105 GLY A O 1
ATOM 844 N N . SER A 1 106 ? -9.68 -13.453 -11.102 1 98.69 106 SER A N 1
ATOM 845 C CA . SER A 1 106 ? -8.477 -14.234 -10.844 1 98.69 106 SER A CA 1
ATOM 846 C C . SER A 1 106 ? -8.492 -14.844 -9.445 1 98.69 106 SER A C 1
ATOM 848 O O . SER A 1 106 ? -9.125 -14.297 -8.539 1 98.69 106 SER A O 1
ATOM 850 N N . ILE A 1 107 ? -7.812 -15.914 -9.25 1 98.81 107 ILE A N 1
ATOM 851 C CA . ILE A 1 107 ? -7.414 -16.344 -7.91 1 98.81 107 ILE A CA 1
ATOM 852 C C . ILE A 1 107 ? -6.164 -15.57 -7.48 1 98.81 107 ILE A C 1
ATOM 854 O O . ILE A 1 107 ? -5.512 -14.922 -8.305 1 98.81 107 ILE A O 1
ATOM 858 N N . VAL A 1 108 ? -5.863 -15.648 -6.16 1 98.94 108 VAL A N 1
ATOM 859 C CA . VAL A 1 108 ? -4.676 -14.969 -5.648 1 98.94 108 VAL A CA 1
ATOM 860 C C . VAL A 1 108 ? -3.717 -15.992 -5.043 1 98.94 108 VAL A C 1
ATOM 862 O O . VAL A 1 108 ? -4.145 -16.906 -4.34 1 98.94 108 VAL A O 1
ATOM 865 N N . ILE A 1 109 ? -2.482 -15.891 -5.395 1 98.88 109 ILE A N 1
ATOM 866 C CA . ILE A 1 109 ? -1.451 -16.703 -4.746 1 98.88 109 ILE A CA 1
ATOM 867 C C . ILE A 1 109 ? -0.457 -15.781 -4.035 1 98.88 109 ILE A C 1
ATOM 869 O O . ILE A 1 109 ? 0.069 -14.844 -4.629 1 98.88 109 ILE A O 1
ATOM 873 N N . SER A 1 110 ? -0.259 -16.016 -2.803 1 98.81 110 SER A N 1
ATOM 874 C CA . SER A 1 110 ? 0.559 -15.148 -1.96 1 98.81 110 SER A CA 1
ATOM 875 C C . SER A 1 110 ? 1.271 -15.945 -0.873 1 98.81 110 SER A C 1
ATOM 877 O O . SER A 1 110 ? 0.855 -17.062 -0.539 1 98.81 110 SER A O 1
ATOM 879 N N . ASN A 1 111 ? 2.365 -15.461 -0.402 1 98 111 ASN A N 1
ATOM 880 C CA . ASN A 1 111 ? 3.002 -15.977 0.804 1 98 111 ASN A CA 1
ATOM 881 C C . ASN A 1 111 ? 2.779 -15.055 1.998 1 98 111 ASN A C 1
ATOM 883 O O . ASN A 1 111 ? 3.611 -14.992 2.904 1 98 111 ASN A O 1
ATOM 887 N N . ASP A 1 112 ? 1.775 -14.258 1.974 1 97.75 112 ASP A N 1
ATOM 888 C CA . ASP A 1 112 ? 1.268 -13.461 3.086 1 97.75 112 ASP A CA 1
ATOM 889 C C . ASP A 1 112 ? -0.085 -13.984 3.564 1 97.75 112 ASP A C 1
ATOM 891 O O . ASP A 1 112 ? -1.109 -13.758 2.918 1 97.75 112 ASP A O 1
ATOM 895 N N . LYS A 1 113 ? -0.087 -14.594 4.723 1 97.62 113 LYS A N 1
ATOM 896 C CA . LYS A 1 113 ? -1.282 -15.242 5.254 1 97.62 113 LYS A CA 1
ATOM 897 C C . LYS A 1 113 ? -2.412 -14.234 5.449 1 97.62 113 LYS A C 1
ATOM 899 O O . LYS A 1 113 ? -3.586 -14.57 5.281 1 97.62 113 LYS A O 1
ATOM 904 N N . THR A 1 114 ? -2.068 -13.055 5.809 1 98.06 114 THR A N 1
ATOM 905 C CA . THR A 1 114 ? -3.074 -12.023 6.035 1 98.06 114 THR A CA 1
ATOM 906 C C . THR A 1 114 ? -3.775 -11.656 4.73 1 98.06 114 THR A C 1
ATOM 908 O O . THR A 1 114 ? -5 -11.523 4.691 1 98.06 114 THR A O 1
ATOM 911 N N . LEU A 1 115 ? -2.971 -11.477 3.656 1 98.62 115 LEU A N 1
ATOM 912 C CA . LEU A 1 115 ? -3.58 -11.203 2.357 1 98.62 115 LEU A CA 1
ATOM 913 C C . LEU A 1 115 ? -4.488 -12.352 1.932 1 98.62 115 LEU A C 1
ATOM 915 O O . LEU A 1 115 ? -5.598 -12.125 1.443 1 98.62 115 LEU A O 1
ATOM 919 N N . VAL A 1 116 ? -4.066 -13.578 2.123 1 98.75 116 VAL A N 1
ATOM 920 C CA . VAL A 1 116 ? -4.852 -14.742 1.745 1 98.75 116 VAL A CA 1
ATOM 921 C C . VAL A 1 116 ? -6.172 -14.75 2.512 1 98.75 116 VAL A C 1
ATOM 923 O O . VAL A 1 116 ? -7.234 -14.961 1.928 1 98.75 116 VAL A O 1
ATOM 926 N N . LYS A 1 117 ? -6.105 -14.523 3.799 1 98.44 117 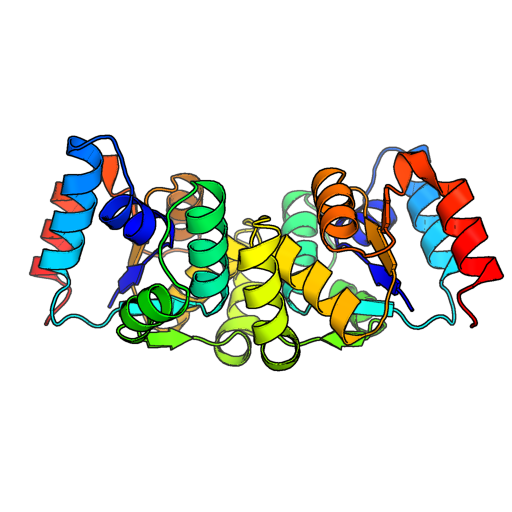LYS A N 1
ATOM 927 C CA . LYS A 1 117 ? -7.301 -14.477 4.637 1 98.44 117 LYS A CA 1
ATOM 928 C C . LYS A 1 117 ? -8.266 -13.398 4.156 1 98.44 117 LYS A C 1
ATOM 930 O O . LYS A 1 117 ? -9.477 -13.625 4.078 1 98.44 117 LYS A O 1
ATOM 935 N N . ASN A 1 118 ? -7.762 -12.25 3.854 1 98.56 118 ASN A N 1
ATOM 936 C CA . ASN A 1 118 ? -8.594 -11.148 3.389 1 98.56 118 ASN A CA 1
ATOM 937 C C . ASN A 1 118 ? -9.234 -11.453 2.037 1 98.56 118 ASN A C 1
ATOM 939 O O . ASN A 1 118 ? -10.359 -11.031 1.765 1 98.56 118 ASN A O 1
ATOM 943 N N . CYS A 1 119 ? -8.477 -12.133 1.182 1 98.81 119 CYS A N 1
ATOM 944 C CA . CYS A 1 119 ? -9.039 -12.562 -0.095 1 98.81 119 CYS A CA 1
ATOM 945 C C . CYS A 1 119 ? -10.25 -13.469 0.116 1 98.81 119 CYS A C 1
ATOM 947 O O . CYS A 1 119 ? -11.297 -13.258 -0.495 1 98.81 119 CYS A O 1
ATOM 949 N N . LYS A 1 120 ? -10.078 -14.398 0.971 1 98.38 120 LYS A N 1
ATOM 950 C CA . LYS A 1 120 ? -11.172 -15.328 1.245 1 98.38 120 LYS A CA 1
ATOM 951 C C . LYS A 1 120 ? -12.383 -14.609 1.828 1 98.38 120 LYS A C 1
ATOM 953 O O . LYS A 1 120 ? -13.523 -14.914 1.471 1 98.38 120 LYS A O 1
ATOM 958 N N . LYS A 1 121 ? -12.117 -13.672 2.701 1 97.88 121 LYS A N 1
ATOM 959 C CA . LYS A 1 121 ? -13.188 -12.844 3.244 1 97.88 121 LYS A CA 1
ATOM 960 C C . LYS A 1 121 ? -13.93 -12.102 2.133 1 97.88 121 LYS A C 1
ATOM 962 O O . LYS A 1 121 ? -15.125 -11.844 2.242 1 97.88 121 LYS A O 1
ATOM 967 N N . ALA A 1 122 ? -13.211 -11.773 1.108 1 98.19 122 ALA A N 1
ATOM 968 C CA . ALA A 1 122 ? -13.789 -11.039 -0.014 1 98.19 122 ALA A CA 1
ATOM 969 C C . ALA A 1 122 ? -14.422 -11.992 -1.022 1 98.19 122 ALA A C 1
ATOM 971 O O . ALA A 1 122 ? -14.891 -11.562 -2.08 1 98.19 122 ALA A O 1
ATOM 972 N N . GLY A 1 123 ? -14.375 -13.281 -0.78 1 97.88 123 GLY A N 1
ATOM 973 C CA . GLY A 1 123 ? -14.984 -14.266 -1.658 1 97.88 123 GLY A CA 1
ATOM 974 C C . GLY A 1 123 ? -14.078 -14.695 -2.797 1 97.88 123 GLY A C 1
ATOM 975 O O . GLY A 1 123 ? -14.547 -15.234 -3.803 1 97.88 123 GLY A O 1
ATOM 976 N N . ILE A 1 124 ? -12.828 -14.484 -2.686 1 98.56 124 ILE A N 1
ATOM 977 C CA . ILE A 1 124 ? -11.852 -14.82 -3.717 1 98.56 124 ILE A CA 1
ATOM 978 C C . ILE A 1 124 ? -11.078 -16.078 -3.307 1 98.56 124 ILE A C 1
ATOM 980 O O . ILE A 1 124 ? -10.617 -16.172 -2.17 1 98.56 124 ILE A O 1
ATOM 984 N N . LYS A 1 125 ? -10.992 -16.984 -4.195 1 98.56 125 LYS A N 1
ATOM 985 C CA . LYS A 1 125 ? -10.109 -18.125 -3.953 1 98.56 125 LYS A CA 1
ATOM 986 C C . LYS A 1 125 ? -8.648 -17.688 -3.891 1 98.56 125 LYS A C 1
ATOM 988 O O . LYS A 1 125 ? -8.18 -16.953 -4.758 1 98.56 125 LYS A O 1
ATOM 993 N N . ALA A 1 126 ? -7.988 -18.094 -2.857 1 98.88 126 ALA A N 1
ATOM 994 C CA . ALA A 1 126 ? -6.598 -17.688 -2.654 1 98.88 126 ALA A CA 1
ATOM 995 C C . ALA A 1 126 ? -5.805 -18.812 -1.977 1 98.88 126 ALA A C 1
ATOM 997 O O . ALA A 1 126 ? -6.367 -19.609 -1.229 1 98.88 126 ALA A O 1
ATOM 998 N N . PHE A 1 127 ? -4.516 -18.828 -2.27 1 98.88 127 PHE A N 1
ATOM 999 C CA . PHE A 1 127 ? -3.658 -19.875 -1.717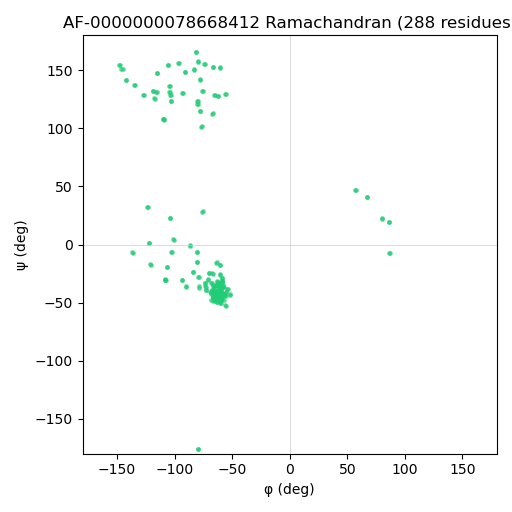 1 98.88 127 PHE A CA 1
ATOM 1000 C C . PHE A 1 127 ? -2.447 -19.266 -1.02 1 98.88 127 PHE A C 1
ATOM 1002 O O . PHE A 1 127 ? -1.806 -18.359 -1.557 1 98.88 127 PHE A O 1
ATOM 1009 N N . TYR A 1 128 ? -2.225 -19.688 0.226 1 98.75 128 TYR A N 1
ATOM 1010 C CA . TYR A 1 128 ? -0.946 -19.484 0.898 1 98.75 128 TYR A CA 1
ATOM 1011 C C . TYR A 1 128 ? 0.098 -20.469 0.392 1 98.75 128 TYR A C 1
ATOM 1013 O O . TYR A 1 128 ? 0.118 -21.625 0.81 1 98.75 128 TYR A O 1
ATOM 1021 N N . LEU A 1 129 ? 0.997 -20.062 -0.482 1 98.5 129 LEU A N 1
ATOM 1022 C CA . LEU A 1 129 ? 1.788 -20.953 -1.312 1 98.5 129 LEU A CA 1
ATOM 1023 C C . LEU A 1 129 ? 2.619 -21.906 -0.449 1 98.5 129 LEU A C 1
ATOM 1025 O O . LEU A 1 129 ? 2.666 -23.109 -0.706 1 98.5 129 LEU A O 1
ATOM 1029 N N . VAL A 1 130 ? 3.182 -21.375 0.607 1 97.25 130 VAL A N 1
ATOM 1030 C CA . VAL A 1 130 ? 4.137 -22.125 1.412 1 97.25 130 VAL A CA 1
ATOM 1031 C C . VAL A 1 130 ? 3.441 -23.344 2.033 1 97.25 130 VAL A C 1
ATOM 1033 O O . VAL A 1 130 ? 4.031 -24.422 2.137 1 97.25 130 VAL A O 1
ATOM 1036 N N . GLU A 1 131 ? 2.182 -23.234 2.346 1 97.69 131 GLU A N 1
ATOM 1037 C CA . GLU A 1 131 ? 1.48 -24.312 3.039 1 97.69 131 GLU A CA 1
ATOM 1038 C C . GLU A 1 131 ? 0.535 -25.047 2.096 1 97.69 131 GLU A C 1
ATOM 1040 O O . GLU A 1 131 ? 0.136 -26.188 2.371 1 97.69 131 GLU A O 1
ATOM 1045 N N . GLU A 1 132 ? 0.224 -24.406 1.034 1 98.38 132 GLU A N 1
ATOM 1046 C CA . GLU A 1 132 ? -0.802 -24.969 0.157 1 98.38 132 GLU A CA 1
ATOM 1047 C C . GLU A 1 132 ? -0.271 -25.156 -1.261 1 98.38 132 GLU A C 1
ATOM 1049 O O . GLU A 1 132 ? -0.995 -24.938 -2.234 1 98.38 132 GLU A O 1
ATOM 1054 N N . HIS A 1 133 ? 0.979 -25.438 -1.338 1 98.19 133 HIS A N 1
ATOM 1055 C CA . HIS A 1 133 ? 1.669 -25.547 -2.619 1 98.19 133 HIS A CA 1
ATOM 1056 C C . HIS A 1 133 ? 0.991 -26.562 -3.531 1 98.19 133 HIS A C 1
ATOM 1058 O O . HIS A 1 133 ? 0.629 -26.234 -4.664 1 98.19 133 HIS A O 1
ATOM 1064 N N . LYS A 1 134 ? 0.785 -27.766 -3.053 1 97.81 134 LYS A N 1
ATOM 1065 C CA . LYS A 1 134 ? 0.186 -28.828 -3.857 1 97.81 134 LYS A CA 1
ATOM 1066 C C . LYS A 1 134 ? -1.229 -28.453 -4.293 1 97.81 134 LYS A C 1
ATOM 1068 O O . LYS A 1 134 ? -1.606 -28.672 -5.445 1 97.81 134 LYS A O 1
ATOM 1073 N N . GLU A 1 135 ? -1.978 -27.953 -3.393 1 98.19 135 GLU A N 1
ATOM 1074 C CA . GLU A 1 135 ? -3.342 -27.531 -3.691 1 98.19 135 GLU A CA 1
ATOM 1075 C C . GLU A 1 135 ? -3.357 -26.422 -4.754 1 98.19 135 GLU A C 1
ATOM 1077 O O . GLU A 1 135 ? -4.195 -26.453 -5.66 1 98.19 135 GLU A O 1
ATOM 1082 N N . ALA A 1 136 ? -2.48 -25.469 -4.617 1 98.31 136 ALA A N 1
ATOM 1083 C CA . ALA A 1 136 ? -2.387 -24.375 -5.582 1 98.31 136 ALA A CA 1
ATOM 1084 C C . ALA A 1 136 ? -2.066 -24.906 -6.977 1 98.31 136 ALA A C 1
ATOM 1086 O O . ALA A 1 136 ? -2.736 -24.547 -7.949 1 98.31 136 ALA A O 1
ATOM 1087 N N . LEU A 1 137 ? -1.091 -25.781 -7.027 1 97.69 137 LEU A N 1
ATOM 1088 C CA . LEU A 1 137 ? -0.669 -26.312 -8.32 1 97.69 137 LEU A CA 1
ATOM 1089 C C . LEU A 1 137 ? -1.767 -27.172 -8.938 1 97.69 137 LEU A C 1
ATOM 1091 O O . LEU A 1 137 ? -1.997 -27.109 -10.148 1 97.69 137 LEU A O 1
ATOM 1095 N N . ASN A 1 138 ? -2.375 -27.938 -8.117 1 97.38 138 ASN A N 1
ATOM 1096 C CA . ASN A 1 138 ? -3.479 -28.766 -8.602 1 97.38 138 ASN A CA 1
ATOM 1097 C C . ASN A 1 138 ? -4.605 -27.906 -9.172 1 97.38 138 ASN A C 1
ATOM 1099 O O . ASN A 1 138 ? -5.156 -28.219 -10.234 1 97.38 138 ASN A O 1
ATOM 1103 N N . TYR A 1 139 ? -4.926 -26.891 -8.461 1 97.5 139 TYR A N 1
ATOM 1104 C CA . TYR A 1 139 ? -5.98 -26 -8.914 1 97.5 139 TYR A CA 1
ATOM 1105 C C . TYR A 1 139 ? -5.605 -25.359 -10.25 1 97.5 139 TYR A C 1
ATOM 1107 O O . TYR A 1 139 ? -6.43 -25.281 -11.164 1 97.5 139 TYR A O 1
ATOM 1115 N N . LEU A 1 140 ? -4.418 -24.844 -10.344 1 96.75 140 LEU A N 1
ATOM 1116 C CA . LEU A 1 140 ? -3.936 -24.188 -11.555 1 96.75 140 LEU A CA 1
ATOM 1117 C C . LEU A 1 140 ? -4.031 -25.141 -12.75 1 96.75 140 LEU A C 1
ATOM 1119 O O . LEU A 1 140 ? -4.48 -24.734 -13.828 1 96.75 140 LEU A O 1
ATOM 1123 N N . ASN A 1 141 ? -3.65 -26.344 -12.555 1 94.5 141 ASN A N 1
ATOM 1124 C CA . ASN A 1 141 ? -3.625 -27.328 -13.633 1 94.5 141 ASN A CA 1
ATOM 1125 C C . ASN A 1 141 ? -5.035 -27.734 -14.047 1 94.5 141 ASN A C 1
ATOM 1127 O O . ASN A 1 141 ? -5.285 -28 -15.227 1 94.5 141 ASN A O 1
ATOM 1131 N N . LYS A 1 142 ? -5.859 -27.703 -13.164 1 94.75 142 LYS A N 1
ATOM 1132 C CA . LYS A 1 142 ? -7.207 -28.203 -13.422 1 94.75 142 LYS A CA 1
ATOM 1133 C C . LYS A 1 142 ? -8.117 -27.094 -13.945 1 94.75 142 LYS A C 1
ATOM 1135 O O . LYS A 1 142 ? -8.953 -27.344 -14.82 1 94.75 142 LYS A O 1
ATOM 1140 N N . TYR A 1 143 ? -7.918 -25.891 -13.438 1 94.12 143 TYR A N 1
ATOM 1141 C CA . TYR A 1 143 ? -8.984 -24.906 -13.633 1 94.12 143 TYR A CA 1
ATOM 1142 C C . TYR A 1 143 ? -8.469 -23.688 -14.398 1 94.12 143 TYR A C 1
ATOM 1144 O O . TYR A 1 143 ? -9.258 -22.891 -14.891 1 94.12 143 TYR A O 1
ATOM 1152 N N . ILE A 1 144 ? -7.156 -23.578 -14.406 1 91 144 ILE A N 1
ATOM 1153 C CA . ILE A 1 144 ? -6.617 -22.406 -15.102 1 91 144 ILE A CA 1
ATOM 1154 C C . ILE A 1 144 ? -5.93 -22.859 -16.391 1 91 144 ILE A C 1
ATOM 1156 O O . ILE A 1 144 ? -4.902 -23.547 -16.344 1 91 144 ILE A O 1
ATOM 1160 N N . ARG A 1 145 ? -6.555 -22.562 -17.453 1 82.81 145 ARG A N 1
ATOM 1161 C CA . ARG A 1 145 ? -6.086 -23.016 -18.766 1 82.81 145 ARG A CA 1
ATOM 1162 C C . ARG A 1 145 ? -4.918 -22.156 -19.25 1 82.81 145 ARG A C 1
ATOM 1164 O O . ARG A 1 145 ? -4.828 -20.969 -18.922 1 82.81 145 ARG A O 1
ATOM 1171 N N . SER A 1 146 ? -3.887 -22.781 -19.938 1 79 146 SER A N 1
ATOM 1172 C CA . SER A 1 146 ? -2.789 -22.062 -20.578 1 79 146 SER A CA 1
ATOM 1173 C C . SER A 1 146 ? -3.242 -21.391 -21.875 1 79 146 SER A C 1
ATOM 1175 O O . SER A 1 146 ? -4.168 -21.859 -22.531 1 79 146 SER A O 1
ATOM 1177 N N . MET B 1 1 ? 3.621 23.688 0.955 1 96.94 1 MET B N 1
ATOM 1178 C CA . MET B 1 1 ? 2.477 22.781 0.864 1 96.94 1 MET B CA 1
ATOM 1179 C C . MET B 1 1 ? 2.662 21.578 1.778 1 96.94 1 MET B C 1
ATOM 1181 O O . MET B 1 1 ? 3.711 21.422 2.408 1 96.94 1 MET B O 1
ATOM 1185 N N . ILE B 1 2 ? 1.548 20.797 1.891 1 98.44 2 ILE B N 1
ATOM 1186 C CA . ILE B 1 2 ? 1.592 19.734 2.895 1 98.44 2 ILE B CA 1
ATOM 1187 C C . ILE B 1 2 ? 1.042 18.438 2.301 1 98.44 2 ILE B C 1
ATOM 1189 O O . ILE B 1 2 ? 0.069 18.469 1.543 1 98.44 2 ILE B O 1
ATOM 1193 N N . VAL B 1 3 ? 1.704 17.391 2.598 1 98.81 3 VAL B N 1
ATOM 1194 C CA . VAL B 1 3 ? 1.114 16.062 2.434 1 98.81 3 VAL B CA 1
ATOM 1195 C C . VAL B 1 3 ? 0.696 15.516 3.795 1 98.81 3 VAL B C 1
ATOM 1197 O O . VAL B 1 3 ? 1.492 15.5 4.738 1 98.81 3 VAL B O 1
ATOM 1200 N N . LEU B 1 4 ? -0.537 15.078 3.881 1 98.5 4 LEU B N 1
ATOM 1201 C CA . LEU B 1 4 ? -1.061 14.516 5.117 1 98.5 4 LEU B CA 1
ATOM 1202 C C . LEU B 1 4 ? -1.152 12.992 5.023 1 98.5 4 LEU B C 1
ATOM 1204 O O . LEU B 1 4 ? -1.582 12.453 4 1 98.5 4 LEU B O 1
ATOM 1208 N N . ASP B 1 5 ? -0.738 12.352 6.066 1 98.19 5 ASP B N 1
ATOM 1209 C CA . ASP B 1 5 ? -0.913 10.914 6.191 1 98.19 5 ASP B CA 1
ATOM 1210 C C . ASP B 1 5 ? -2.307 10.57 6.715 1 98.19 5 ASP B C 1
ATOM 1212 O O . ASP B 1 5 ? -2.9 11.344 7.465 1 98.19 5 ASP B O 1
ATOM 1216 N N . ALA B 1 6 ? -2.805 9.43 6.355 1 96.94 6 ALA B N 1
ATOM 1217 C CA . ALA B 1 6 ? -4.168 9.016 6.672 1 96.94 6 ALA B CA 1
ATOM 1218 C C . ALA B 1 6 ? -4.398 8.992 8.18 1 96.94 6 ALA B C 1
ATOM 1220 O O . ALA B 1 6 ? -5.504 9.273 8.648 1 96.94 6 ALA B O 1
ATOM 1221 N N . ASN B 1 7 ? -3.348 8.695 8.938 1 96.06 7 ASN B N 1
ATOM 1222 C CA . ASN B 1 7 ? -3.486 8.57 10.383 1 96.06 7 ASN B CA 1
ATOM 1223 C C . ASN B 1 7 ? -3.818 9.914 11.023 1 96.06 7 ASN B C 1
ATOM 1225 O O . ASN B 1 7 ? -4.375 9.961 12.125 1 96.06 7 ASN B O 1
ATOM 1229 N N . ILE B 1 8 ? -3.441 10.984 10.375 1 97.44 8 ILE B N 1
ATOM 1230 C CA . ILE B 1 8 ? -3.76 12.297 10.914 1 97.44 8 ILE B CA 1
ATOM 1231 C C . ILE B 1 8 ? -5.27 12.523 10.875 1 97.44 8 ILE B C 1
ATOM 1233 O O . ILE B 1 8 ? -5.867 12.969 11.859 1 97.44 8 ILE B O 1
ATOM 1237 N N . LEU B 1 9 ? -5.891 12.25 9.742 1 95.44 9 LEU B N 1
ATOM 1238 C CA . LEU B 1 9 ? -7.336 12.375 9.617 1 95.44 9 LEU B CA 1
ATOM 1239 C C . LEU B 1 9 ? -8.055 11.398 10.539 1 95.44 9 LEU B C 1
ATOM 1241 O O . LEU B 1 9 ? -9.047 11.758 11.18 1 95.44 9 LEU B O 1
ATOM 1245 N N . ILE B 1 10 ? -7.543 10.203 10.648 1 94.94 10 ILE B N 1
ATOM 1246 C CA . ILE B 1 10 ? -8.133 9.18 11.508 1 94.94 10 ILE B CA 1
ATOM 1247 C C . ILE B 1 10 ? -8.109 9.648 12.961 1 94.94 10 ILE B C 1
ATOM 1249 O O . ILE B 1 10 ? -9.102 9.508 13.68 1 94.94 10 ILE B O 1
ATOM 1253 N N . ASP B 1 11 ? -7 10.219 13.336 1 95.5 11 ASP B N 1
ATOM 1254 C CA . ASP B 1 11 ? -6.879 10.719 14.703 1 95.5 11 ASP B CA 1
ATOM 1255 C C . ASP B 1 11 ? -7.879 11.836 14.961 1 95.5 11 ASP B C 1
ATOM 1257 O O . ASP B 1 11 ? -8.5 11.883 16.031 1 95.5 11 ASP B O 1
ATOM 1261 N N . ALA B 1 12 ? -8 12.695 14.031 1 94.5 12 ALA B N 1
ATOM 1262 C CA . ALA B 1 12 ? -8.906 13.828 14.188 1 94.5 12 ALA B CA 1
ATOM 1263 C C . ALA B 1 12 ? -10.352 13.359 14.328 1 94.5 12 ALA B C 1
ATOM 1265 O O . ALA B 1 12 ? -11.125 13.93 15.109 1 94.5 12 ALA B O 1
ATOM 1266 N N . LEU B 1 13 ? -10.664 12.328 13.648 1 91 13 LEU B N 1
ATOM 1267 C CA . LEU B 1 13 ? -12.07 11.938 13.555 1 91 13 LEU B CA 1
ATOM 1268 C C . LEU B 1 13 ? -12.414 10.906 14.625 1 91 13 LEU B C 1
ATOM 1270 O O . LEU B 1 13 ? -13.539 10.891 15.133 1 91 13 LEU B O 1
ATOM 1274 N N . PHE B 1 14 ? -11.359 10.047 15.023 1 89.25 14 PHE B N 1
ATOM 1275 C CA . PHE B 1 14 ? -11.82 8.844 15.703 1 89.25 14 PHE B CA 1
ATOM 1276 C C . PHE B 1 14 ? -10.953 8.547 16.922 1 89.25 14 PHE B C 1
ATOM 1278 O O . PHE B 1 14 ? -11.25 7.637 17.703 1 89.25 14 PHE B O 1
ATOM 1285 N N . GLU B 1 15 ? -9.922 9.289 17.062 1 90.56 15 GLU B N 1
ATOM 1286 C CA . GLU B 1 15 ? -9.023 9.008 18.172 1 90.56 15 GLU B CA 1
ATOM 1287 C C . GLU B 1 15 ? -9.734 9.172 19.516 1 90.56 15 GLU B C 1
ATOM 1289 O O . GLU B 1 15 ? -10.422 10.172 19.734 1 90.56 15 GLU B O 1
ATOM 1294 N N . LYS B 1 16 ? -9.641 8.133 20.344 1 90.88 16 LYS B N 1
ATOM 1295 C CA . LYS B 1 16 ? -10.312 8.148 21.641 1 90.88 16 LYS B CA 1
ATOM 1296 C C . LYS B 1 16 ? -9.523 8.969 22.672 1 90.88 16 LYS B C 1
ATOM 1298 O O . LYS B 1 16 ? -10.109 9.57 23.562 1 90.88 16 LYS B O 1
ATOM 1303 N N . ASN B 1 17 ? -8.188 8.875 22.547 1 95.31 17 ASN B N 1
ATOM 1304 C CA . ASN B 1 17 ? -7.355 9.711 23.406 1 95.31 17 ASN B CA 1
ATOM 1305 C C . ASN B 1 17 ? -7.504 11.195 23.062 1 95.31 17 ASN B C 1
ATOM 1307 O O . ASN B 1 17 ? -7.039 11.633 22 1 95.31 17 ASN B O 1
ATOM 1311 N N . GLU B 1 18 ? -8.055 11.867 23.938 1 95.88 18 GLU B N 1
ATOM 1312 C CA . GLU B 1 18 ? -8.398 13.266 23.688 1 95.88 18 GLU B CA 1
ATOM 1313 C C . GLU B 1 18 ? -7.16 14.094 23.375 1 95.88 18 GLU B C 1
ATOM 1315 O O . GLU B 1 18 ? -7.188 14.969 22.5 1 95.88 18 GLU B O 1
ATOM 1320 N N . GLU B 1 19 ? -6.172 13.898 24.125 1 96.44 19 GLU B N 1
ATOM 1321 C CA . GLU B 1 19 ? -4.945 14.648 23.906 1 96.44 19 GLU B CA 1
ATOM 1322 C C . GLU B 1 19 ? -4.414 14.438 22.484 1 96.44 19 GLU B C 1
ATOM 1324 O O . GLU B 1 19 ? -4.074 15.391 21.781 1 96.44 19 GLU B O 1
ATOM 1329 N N . ARG B 1 20 ? -4.371 13.211 22.125 1 96.31 20 ARG B N 1
ATOM 1330 C CA . ARG B 1 20 ? -3.9 12.891 20.781 1 96.31 20 ARG B CA 1
ATOM 1331 C C . ARG B 1 20 ? -4.844 13.445 19.719 1 96.31 20 ARG B C 1
ATOM 1333 O O . ARG B 1 20 ? -4.398 13.969 18.703 1 96.31 20 ARG B O 1
ATOM 1340 N N . ARG B 1 21 ? -6.121 13.312 19.938 1 97.19 21 ARG B N 1
ATOM 1341 C CA . ARG B 1 21 ? -7.113 13.836 19.016 1 97.19 21 ARG B CA 1
ATOM 1342 C C . ARG B 1 21 ? -6.973 15.352 18.859 1 97.19 21 ARG B C 1
ATOM 1344 O O . ARG B 1 21 ? -7.043 15.875 17.734 1 97.19 21 ARG B O 1
ATOM 1351 N N . ASN B 1 22 ? -6.699 16 19.922 1 97.88 22 ASN B N 1
ATOM 1352 C CA . ASN B 1 22 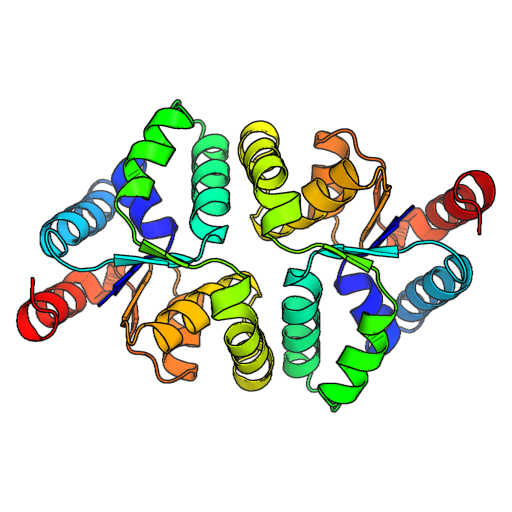? -6.582 17.453 19.906 1 97.88 22 ASN B CA 1
ATOM 1353 C C . ASN B 1 22 ? -5.375 17.906 19.078 1 97.88 22 ASN B C 1
ATOM 1355 O O . ASN B 1 22 ? -5.41 18.953 18.438 1 97.88 22 ASN B O 1
ATOM 1359 N N . LEU B 1 23 ? -4.32 17.188 19.109 1 98.31 23 LEU B N 1
ATOM 1360 C CA . LEU B 1 23 ? -3.156 17.5 18.297 1 98.31 23 LEU B CA 1
ATOM 1361 C C . LEU B 1 23 ? -3.523 17.5 16.812 1 98.31 23 LEU B C 1
ATOM 1363 O O . LEU B 1 23 ? -3.109 18.391 16.062 1 98.31 23 LEU B O 1
ATOM 1367 N N . ALA B 1 24 ? -4.301 16.516 16.406 1 98.06 24 ALA B N 1
ATOM 1368 C CA . ALA B 1 24 ? -4.742 16.422 15.016 1 98.06 24 ALA B CA 1
ATOM 1369 C C . ALA B 1 24 ? -5.703 17.547 14.664 1 98.06 24 ALA B C 1
ATOM 1371 O O . ALA B 1 24 ? -5.59 18.156 13.602 1 98.06 24 ALA B O 1
ATOM 1372 N N . LEU B 1 25 ? -6.602 17.828 15.562 1 97.56 25 LEU B N 1
ATOM 1373 C CA . LEU B 1 25 ? -7.566 18.906 15.328 1 97.56 25 LEU B CA 1
ATOM 1374 C C . LEU B 1 25 ? -6.863 20.25 15.234 1 97.56 25 LEU B C 1
ATOM 1376 O O . LEU B 1 25 ? -7.203 21.078 14.375 1 97.56 25 LEU B O 1
ATOM 1380 N N . ASP B 1 26 ? -5.914 20.422 16.109 1 97.81 26 ASP B N 1
ATOM 1381 C CA . ASP B 1 26 ? -5.102 21.625 16.062 1 97.81 26 ASP B CA 1
ATOM 1382 C C . ASP B 1 26 ? -4.41 21.75 14.703 1 97.81 26 ASP B C 1
ATOM 1384 O O . ASP B 1 26 ? -4.336 22.844 14.141 1 97.81 26 ASP B O 1
ATOM 1388 N N . LEU B 1 27 ? -3.898 20.703 14.234 1 98.19 27 LEU B N 1
ATOM 1389 C CA . LEU B 1 27 ? -3.236 20.703 12.938 1 98.19 27 LEU B CA 1
ATOM 1390 C C . LEU B 1 27 ? -4.211 21.094 11.836 1 98.19 27 LEU B C 1
ATOM 1392 O O . LEU B 1 27 ? -3.885 21.922 10.969 1 98.19 27 LEU B O 1
ATOM 1396 N N . PHE B 1 28 ? -5.391 20.516 11.82 1 96.75 28 PHE B N 1
ATOM 1397 C CA . PHE B 1 28 ? -6.367 20.797 10.781 1 96.75 28 PHE B CA 1
ATOM 1398 C C . PHE B 1 28 ? -6.77 22.281 10.812 1 96.75 28 PHE B C 1
ATOM 1400 O O . PHE B 1 28 ? -7.043 22.875 9.766 1 96.75 28 PHE B O 1
ATOM 1407 N N . GLN B 1 29 ? -6.777 22.844 12.008 1 96.25 29 GLN B N 1
ATOM 1408 C CA . GLN B 1 29 ? -7.023 24.266 12.109 1 96.25 29 GLN B CA 1
ATOM 1409 C C . GLN B 1 29 ? -5.875 25.078 11.492 1 96.25 29 GLN B C 1
ATOM 1411 O O . GLN B 1 29 ? -6.105 26.047 10.766 1 96.25 29 GLN B O 1
ATOM 1416 N N . ALA B 1 30 ? -4.715 24.641 11.742 1 96.25 30 ALA B N 1
ATOM 1417 C CA . ALA B 1 30 ? -3.518 25.359 11.297 1 96.25 30 ALA B CA 1
ATOM 1418 C C . ALA B 1 30 ? -3.357 25.281 9.781 1 96.25 30 ALA B C 1
ATOM 1420 O O . ALA B 1 30 ? -2.736 26.141 9.172 1 96.25 30 ALA B O 1
ATOM 1421 N N . ILE B 1 31 ? -3.934 24.266 9.195 1 96 31 ILE B N 1
ATOM 1422 C CA . ILE B 1 31 ? -3.67 24.094 7.77 1 96 31 ILE B CA 1
ATOM 1423 C C . ILE B 1 31 ? -4.855 24.609 6.957 1 96 31 ILE B C 1
ATOM 1425 O O . ILE B 1 31 ? -4.895 24.453 5.734 1 96 31 ILE B O 1
ATOM 1429 N N . LYS B 1 32 ? -5.805 25.172 7.656 1 93.62 32 LYS B N 1
ATOM 1430 C CA . LYS B 1 32 ? -6.898 25.812 6.93 1 93.62 32 LYS B CA 1
ATOM 1431 C C . LYS B 1 32 ? -6.371 26.859 5.957 1 93.62 32 LYS B C 1
ATOM 1433 O O . LYS B 1 32 ? -5.547 27.703 6.328 1 93.62 32 LYS B O 1
ATOM 1438 N N . GLY B 1 33 ? -6.82 26.766 4.762 1 92.81 33 GLY B N 1
ATOM 1439 C CA . GLY B 1 33 ? -6.395 27.734 3.764 1 92.81 33 GLY B CA 1
ATOM 1440 C C . GLY B 1 33 ? -5.098 27.359 3.078 1 92.81 33 GLY B C 1
ATOM 1441 O O . GLY B 1 33 ? -4.676 28.016 2.123 1 92.81 33 GLY B O 1
ATOM 1442 N N . LYS B 1 34 ? -4.477 26.344 3.551 1 95.88 34 LYS B N 1
ATOM 1443 C CA . LYS B 1 34 ? -3.23 25.891 2.941 1 95.88 34 LYS B CA 1
ATOM 1444 C C . LYS B 1 34 ? -3.484 24.75 1.962 1 95.88 34 LYS B C 1
ATOM 1446 O O . LYS B 1 34 ? -4.543 24.109 1.996 1 95.88 34 LYS B O 1
ATOM 1451 N N . THR B 1 35 ? -2.604 24.594 1.047 1 96.88 35 THR B N 1
ATOM 1452 C CA . THR B 1 35 ? -2.74 23.547 0.046 1 96.88 35 THR B CA 1
ATOM 1453 C C . THR B 1 35 ? -2.295 22.203 0.611 1 96.88 35 THR B C 1
ATOM 1455 O O . THR B 1 35 ? -1.144 22.047 1.024 1 96.88 35 THR B O 1
ATOM 1458 N N . VAL B 1 36 ? -3.209 21.234 0.609 1 98.12 36 VAL B N 1
ATOM 1459 C CA . VAL B 1 36 ? -2.953 19.906 1.145 1 98.12 36 VAL B CA 1
ATOM 1460 C C . VAL B 1 36 ? -3.039 18.875 0.024 1 98.12 36 VAL B C 1
ATOM 1462 O O . VAL B 1 36 ? -3.992 18.875 -0.761 1 98.12 36 VAL B O 1
ATOM 1465 N N . TYR B 1 37 ? -2.021 18 -0.053 1 98.69 37 TYR B N 1
ATOM 1466 C CA . TYR B 1 37 ? -1.997 16.906 -1.02 1 98.69 37 TYR B CA 1
ATOM 1467 C C . TYR B 1 37 ? -2.049 15.547 -0.317 1 98.69 37 TYR B C 1
ATOM 1469 O O . TYR B 1 37 ? -1.557 15.406 0.805 1 98.69 37 TYR B O 1
ATOM 1477 N N . VAL B 1 38 ? -2.643 14.633 -0.938 1 98.75 38 VAL B N 1
ATOM 1478 C CA . VAL B 1 38 ? -2.613 13.227 -0.53 1 98.75 38 VAL B CA 1
ATOM 1479 C C . VAL B 1 38 ? -2.537 12.336 -1.765 1 98.75 38 VAL B C 1
ATOM 1481 O O . VAL B 1 38 ? -3.082 12.672 -2.818 1 98.75 38 VAL B O 1
ATOM 1484 N N . PRO B 1 39 ? -1.75 11.227 -1.705 1 98.81 39 PRO B N 1
ATOM 1485 C CA . PRO B 1 39 ? -1.924 10.25 -2.787 1 98.81 39 PRO B CA 1
ATOM 1486 C C . PRO B 1 39 ? -3.291 9.57 -2.756 1 98.81 39 PRO B C 1
ATOM 1488 O O . PRO B 1 39 ? -3.914 9.477 -1.694 1 98.81 39 PRO B O 1
ATOM 1491 N N . ARG B 1 40 ? -3.785 9.133 -3.871 1 98.44 40 ARG B N 1
ATOM 1492 C CA . ARG B 1 40 ? -5.137 8.602 -3.977 1 98.44 40 ARG B CA 1
ATOM 1493 C C . ARG B 1 40 ? -5.324 7.402 -3.045 1 98.44 40 ARG B C 1
ATOM 1495 O O . ARG B 1 40 ? -6.414 7.195 -2.51 1 98.44 40 ARG B O 1
ATOM 1502 N N . ILE B 1 41 ? -4.219 6.629 -2.752 1 98.69 41 ILE B N 1
ATOM 1503 C CA . ILE B 1 41 ? -4.285 5.461 -1.883 1 98.69 41 ILE B CA 1
ATOM 1504 C C . ILE B 1 41 ? -4.688 5.887 -0.473 1 98.69 41 ILE B C 1
ATOM 1506 O O . ILE B 1 41 ? -5.148 5.062 0.323 1 98.69 41 ILE B O 1
ATOM 1510 N N . PHE B 1 42 ? -4.613 7.145 -0.163 1 98.31 42 PHE B N 1
ATOM 1511 C CA . PHE B 1 42 ? -5.066 7.746 1.085 1 98.31 42 PHE B CA 1
ATOM 1512 C C . PHE B 1 42 ? -6.535 7.426 1.336 1 98.31 42 PHE B C 1
ATOM 1514 O O . PHE B 1 42 ? -6.922 7.098 2.459 1 98.31 42 PHE B O 1
ATOM 1521 N N . ILE B 1 43 ? -7.332 7.477 0.33 1 97.12 43 ILE B N 1
ATOM 1522 C CA . ILE B 1 43 ? -8.766 7.238 0.446 1 97.12 43 ILE B CA 1
ATOM 1523 C C . ILE B 1 43 ? -9.016 5.797 0.885 1 97.12 43 ILE B C 1
ATOM 1525 O O . ILE B 1 43 ? -9.789 5.547 1.812 1 97.12 43 ILE B O 1
ATOM 1529 N N . VAL B 1 44 ? -8.312 4.879 0.281 1 97.38 44 VAL B N 1
ATOM 1530 C CA . VAL B 1 44 ? -8.453 3.465 0.612 1 97.38 44 VAL B CA 1
ATOM 1531 C C . VAL B 1 44 ? -8.023 3.225 2.057 1 97.38 44 VAL B C 1
ATOM 1533 O O . VAL B 1 44 ? -8.68 2.492 2.797 1 97.38 44 VAL B O 1
ATOM 1536 N N . GLU B 1 45 ? -6.945 3.867 2.457 1 97.38 45 GLU B N 1
ATOM 1537 C C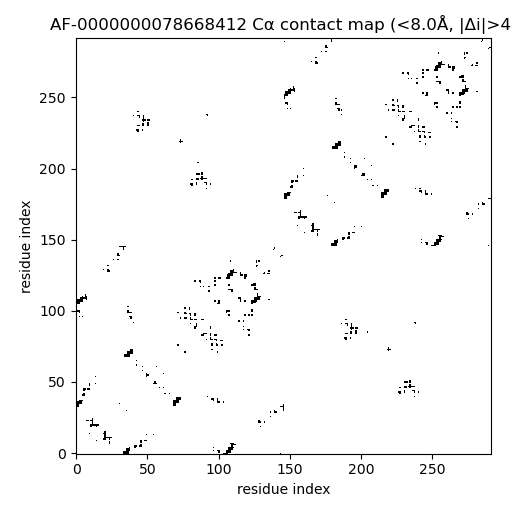A . GLU B 1 45 ? -6.453 3.752 3.826 1 97.38 45 GLU B CA 1
ATOM 1538 C C . GLU B 1 45 ? -7.5 4.23 4.828 1 97.38 45 GLU B C 1
ATOM 1540 O O . GLU B 1 45 ? -7.809 3.523 5.793 1 97.38 45 GLU B O 1
ATOM 1545 N N . VAL B 1 46 ? -8.008 5.371 4.602 1 96 46 VAL B N 1
ATOM 1546 C CA . VAL B 1 46 ? -8.922 5.996 5.551 1 96 46 VAL B CA 1
ATOM 1547 C C . VAL B 1 46 ? -10.195 5.164 5.664 1 96 46 VAL B C 1
ATOM 1549 O O . VAL B 1 46 ? -10.68 4.902 6.77 1 96 46 VAL B O 1
ATOM 1552 N N . VAL B 1 47 ? -10.727 4.738 4.504 1 95.69 47 VAL B N 1
ATOM 1553 C CA . VAL B 1 47 ? -11.938 3.926 4.516 1 95.69 47 VAL B CA 1
ATOM 1554 C C . VAL B 1 47 ? -11.695 2.645 5.309 1 95.69 47 VAL B C 1
ATOM 1556 O O . VAL B 1 47 ? -12.492 2.287 6.184 1 95.69 47 VAL B O 1
ATOM 1559 N N . SER B 1 48 ? -10.625 2 5.039 1 96.38 48 SER B N 1
ATOM 1560 C CA . SER B 1 48 ? -10.328 0.727 5.688 1 96.38 48 SER B CA 1
ATOM 1561 C C . SER B 1 48 ? -10.172 0.897 7.195 1 96.38 48 SER B C 1
ATOM 1563 O O . SER B 1 48 ? -10.703 0.106 7.977 1 96.38 48 SER B O 1
ATOM 1565 N N . ILE B 1 49 ? -9.445 1.854 7.625 1 95.5 49 ILE B N 1
ATOM 1566 C CA . ILE B 1 49 ? -9.172 2.08 9.039 1 95.5 49 ILE B CA 1
ATOM 1567 C C . ILE B 1 49 ? -10.469 2.441 9.758 1 95.5 49 ILE B C 1
ATOM 1569 O O . ILE B 1 49 ? -10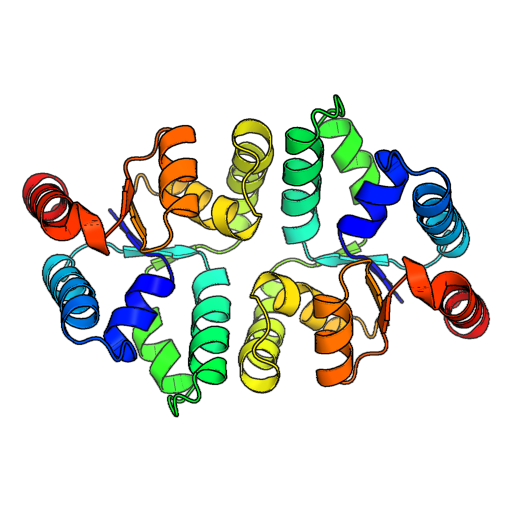.773 1.896 10.828 1 95.5 49 ILE B O 1
ATOM 1573 N N . ALA B 1 50 ? -11.211 3.369 9.148 1 93.19 50 ALA B N 1
ATOM 1574 C CA . ALA B 1 50 ? -12.469 3.799 9.758 1 93.19 50 ALA B CA 1
ATOM 1575 C C . ALA B 1 50 ? -13.406 2.615 9.977 1 93.19 50 ALA B C 1
ATOM 1577 O O . ALA B 1 50 ? -13.984 2.469 11.055 1 93.19 50 ALA B O 1
ATOM 1578 N N . LYS B 1 51 ? -13.477 1.743 9.008 1 92.88 51 LYS B N 1
ATOM 1579 C CA . LYS B 1 51 ? -14.391 0.609 9.102 1 92.88 51 LYS B CA 1
ATOM 1580 C C . LYS B 1 51 ? -13.891 -0.425 10.102 1 92.88 51 LYS B C 1
ATOM 1582 O O . LYS B 1 51 ? -14.68 -1.014 10.844 1 92.88 51 LYS B O 1
ATOM 1587 N N . ARG B 1 52 ? -12.625 -0.599 10.078 1 92.31 52 ARG B N 1
ATOM 1588 C CA . ARG B 1 52 ? -12.039 -1.528 11.031 1 92.31 52 ARG B CA 1
ATOM 1589 C C . ARG B 1 52 ? -12.305 -1.074 12.469 1 92.31 52 ARG B C 1
ATOM 1591 O O . ARG B 1 52 ? -12.484 -1.902 13.359 1 92.31 52 ARG B O 1
ATOM 1598 N N . LEU B 1 53 ? -12.305 0.181 12.68 1 90.31 53 LEU B N 1
ATOM 1599 C CA . LEU B 1 53 ? -12.508 0.757 14 1 90.31 53 LEU B CA 1
ATOM 1600 C C . LEU B 1 53 ? -13.992 0.8 14.352 1 90.31 53 LEU B C 1
ATOM 1602 O O . LEU B 1 53 ? -14.367 1.172 15.469 1 90.31 53 LEU B O 1
ATOM 1606 N N . GLY B 1 54 ? -14.867 0.453 13.398 1 86.56 54 GLY B N 1
ATOM 1607 C CA . GLY B 1 54 ? -16.297 0.393 13.641 1 86.56 54 GLY B CA 1
ATOM 1608 C C . GLY B 1 54 ? -16.969 1.752 13.594 1 86.56 54 GLY B C 1
ATOM 1609 O O . GLY B 1 54 ? -18 1.967 14.227 1 86.56 54 GLY B O 1
ATOM 1610 N N . ILE B 1 55 ? -16.312 2.59 12.945 1 79.88 55 ILE B N 1
ATOM 1611 C CA . ILE B 1 55 ? -16.844 3.945 12.859 1 79.88 55 ILE B CA 1
ATOM 1612 C C . ILE B 1 55 ? -17.938 4.004 11.797 1 79.88 55 ILE B C 1
ATOM 1614 O O . ILE B 1 55 ? -17.75 3.551 10.672 1 79.88 55 ILE B O 1
ATOM 1618 N N . GLY B 1 56 ? -19.062 4.426 12.195 1 75.06 56 GLY B N 1
ATOM 1619 C CA . GLY B 1 56 ? -20.234 4.473 11.336 1 75.06 56 GLY B CA 1
ATOM 1620 C C . GLY B 1 56 ? -20.203 5.613 10.336 1 75.06 56 GLY B C 1
ATOM 1621 O O . GLY B 1 56 ? -21.234 6.27 10.102 1 75.06 56 GLY B O 1
ATOM 1622 N N . LEU B 1 57 ? -19.141 6.031 9.938 1 77.75 57 LEU B N 1
ATOM 1623 C CA . LEU B 1 57 ? -19.094 7.055 8.906 1 77.75 57 LEU B CA 1
ATOM 1624 C C . LEU B 1 57 ? -19.391 6.453 7.531 1 77.75 57 LEU B C 1
ATOM 1626 O O . LEU B 1 57 ? -18.859 5.398 7.188 1 77.75 57 LEU B O 1
ATOM 1630 N N . SER B 1 58 ? -20.312 7.195 6.852 1 85.75 58 SER B N 1
ATOM 1631 C CA . SER B 1 58 ? -20.609 6.738 5.496 1 85.75 58 SER B CA 1
ATOM 1632 C C . SER B 1 58 ? -19.453 7.059 4.543 1 85.75 58 SER B C 1
ATOM 1634 O O . SER B 1 58 ? -18.656 7.949 4.812 1 85.75 58 SER B O 1
ATOM 1636 N N . LEU B 1 59 ? -19.391 6.305 3.508 1 87.38 59 LEU B N 1
ATOM 1637 C CA . LEU B 1 59 ? -18.406 6.586 2.463 1 87.38 59 LEU B CA 1
ATOM 1638 C C . LEU B 1 59 ? -18.609 7.992 1.904 1 87.38 59 LEU B C 1
ATOM 1640 O O . LEU B 1 59 ? -17.625 8.68 1.59 1 87.38 59 LEU B O 1
ATOM 1644 N N . GLU B 1 60 ? -19.797 8.391 1.853 1 89.12 60 GLU B N 1
ATOM 1645 C CA . GLU B 1 60 ? -20.109 9.727 1.35 1 89.12 60 GLU B CA 1
ATOM 1646 C C . GLU B 1 60 ? -19.516 10.805 2.26 1 89.12 60 GLU B C 1
ATOM 1648 O O . GLU B 1 60 ? -18.969 11.789 1.779 1 89.12 60 GLU B O 1
ATOM 1653 N N . GLU B 1 61 ? -19.672 10.602 3.5 1 88.19 61 GLU B N 1
ATOM 1654 C CA . GLU B 1 61 ? -19.109 11.547 4.461 1 88.19 61 GLU B CA 1
ATOM 1655 C C . GLU B 1 61 ? -17.578 11.586 4.371 1 88.19 61 GLU B C 1
ATOM 1657 O O . GLU B 1 61 ? -16.984 12.664 4.418 1 88.19 61 GLU B O 1
ATOM 1662 N N . LEU B 1 62 ? -17.078 10.484 4.238 1 86.38 62 LEU B N 1
ATOM 1663 C CA . LEU B 1 62 ? -15.625 10.398 4.145 1 86.38 62 LEU B CA 1
ATOM 1664 C C . LEU B 1 62 ? -15.125 11.07 2.873 1 86.38 62 LEU B C 1
ATOM 1666 O O . LEU B 1 62 ? -14.125 11.797 2.9 1 86.38 62 LEU B O 1
ATOM 1670 N N . PHE B 1 63 ? -15.836 10.875 1.816 1 88.62 63 PHE B N 1
ATOM 1671 C CA . PHE B 1 63 ? -15.445 11.461 0.542 1 88.62 63 PHE B CA 1
ATOM 1672 C C . PHE B 1 63 ? -15.586 12.977 0.581 1 88.62 63 PHE B C 1
ATOM 1674 O O . PHE B 1 63 ? -14.781 13.695 -0.01 1 88.62 63 PHE B O 1
ATOM 1681 N N . THR B 1 64 ? -16.547 13.43 1.297 1 88.81 64 THR B N 1
ATOM 1682 C CA . THR B 1 64 ? -16.703 14.867 1.456 1 88.81 64 THR B CA 1
ATOM 1683 C C . THR B 1 64 ? -15.516 15.477 2.178 1 88.81 64 THR B C 1
ATOM 1685 O O . THR B 1 64 ? -15.062 16.578 1.835 1 88.81 64 THR B O 1
ATOM 1688 N N . LEU B 1 65 ? -14.984 14.742 3.092 1 86.69 65 LEU B N 1
ATOM 1689 C CA . LEU B 1 65 ? -13.836 15.211 3.852 1 86.69 65 LEU B CA 1
ATOM 1690 C C . LEU B 1 65 ? -12.57 15.18 2.998 1 86.69 65 LEU B C 1
ATOM 1692 O O . LEU B 1 65 ? -11.758 16.109 3.055 1 86.69 65 LEU B O 1
ATOM 1696 N N . VAL B 1 66 ? -12.453 14.219 2.164 1 90.19 66 VAL B N 1
ATOM 1697 C CA . VAL B 1 66 ? -11.227 14.008 1.402 1 90.19 66 VAL B CA 1
ATOM 1698 C C . VAL B 1 66 ? -11.242 14.891 0.155 1 90.19 66 VAL B C 1
ATOM 1700 O O . VAL B 1 66 ? -10.18 15.219 -0.388 1 90.19 66 VAL B O 1
ATOM 1703 N N . GLU B 1 67 ? -12.398 15.273 -0.277 1 87.12 67 GLU B N 1
ATOM 1704 C CA . GLU B 1 67 ? -12.562 16.109 -1.467 1 87.12 67 GLU B CA 1
ATOM 1705 C C . GLU B 1 67 ? -11.867 17.453 -1.296 1 87.12 67 GLU B C 1
ATOM 1707 O O . GLU B 1 67 ? -11.547 18.125 -2.281 1 87.12 67 GLU B O 1
ATOM 1712 N N . ARG B 1 68 ? -11.594 17.766 -0.094 1 90.31 68 ARG B N 1
ATOM 1713 C CA . ARG B 1 68 ? -10.945 19.047 0.173 1 90.31 68 ARG B CA 1
ATOM 1714 C C . ARG B 1 68 ? -9.445 18.969 -0.086 1 90.31 68 ARG B C 1
ATOM 1716 O O . ARG B 1 68 ? -8.773 20 -0.176 1 90.31 68 ARG B O 1
ATOM 1723 N N . PHE B 1 69 ? -8.961 17.797 -0.179 1 96.56 69 PHE B N 1
ATOM 1724 C CA . PHE B 1 69 ? -7.539 17.609 -0.438 1 96.56 69 PHE B CA 1
ATOM 1725 C C . PHE B 1 69 ? -7.27 17.516 -1.935 1 96.56 69 PHE B C 1
ATOM 1727 O O . PHE B 1 69 ? -8.164 17.188 -2.713 1 96.56 69 PHE B O 1
ATOM 1734 N N . ASN B 1 70 ? -6.109 17.984 -2.32 1 98.12 70 ASN B N 1
ATOM 1735 C CA . ASN B 1 70 ? -5.645 17.719 -3.68 1 98.12 70 ASN B CA 1
ATOM 1736 C C . ASN B 1 70 ? -5.098 16.297 -3.826 1 98.12 70 ASN B C 1
ATOM 1738 O O . ASN B 1 70 ? -4.016 16 -3.324 1 98.12 70 ASN B O 1
ATOM 1742 N N . ILE B 1 71 ? -5.777 15.516 -4.621 1 98.19 71 ILE B N 1
ATOM 1743 C CA . ILE B 1 71 ? -5.453 14.102 -4.742 1 98.19 71 ILE B CA 1
ATOM 1744 C C . ILE B 1 71 ? -4.484 13.891 -5.898 1 98.19 71 ILE B C 1
ATOM 1746 O O . ILE B 1 71 ? -4.707 14.391 -7.004 1 98.19 71 ILE B O 1
ATOM 1750 N N . LYS B 1 72 ? -3.42 13.18 -5.648 1 98.69 72 LYS B N 1
ATOM 1751 C CA . LYS B 1 72 ? -2.494 12.781 -6.703 1 98.69 72 LYS B CA 1
ATOM 1752 C C . LYS B 1 72 ? -2.689 11.312 -7.07 1 98.69 72 LYS B C 1
ATOM 1754 O O . LYS B 1 72 ? -2.535 10.43 -6.227 1 98.69 72 LYS B O 1
ATOM 1759 N N . GLU B 1 73 ? -2.943 11.156 -8.344 1 98.56 73 GLU B N 1
ATOM 1760 C CA . GLU B 1 73 ? -3.174 9.805 -8.852 1 98.56 73 GLU B CA 1
ATOM 1761 C C . GLU B 1 73 ? -1.858 9.062 -9.07 1 98.56 73 GLU B C 1
ATOM 1763 O O . GLU B 1 73 ? -0.802 9.688 -9.188 1 98.56 73 GLU B O 1
ATOM 1768 N N . GLU B 1 74 ? -1.978 7.762 -9.062 1 98.75 74 GLU B N 1
ATOM 1769 C CA . GLU B 1 74 ? -0.804 6.91 -9.227 1 98.75 74 GLU B CA 1
ATOM 1770 C C . GLU B 1 74 ? -0.001 7.312 -10.461 1 98.75 74 GLU B C 1
ATOM 1772 O O . GLU B 1 74 ? 1.229 7.363 -10.422 1 98.75 74 GLU B O 1
ATOM 1777 N N . ASN B 1 75 ? -0.687 7.605 -11.602 1 98.44 75 ASN B N 1
ATOM 1778 C CA . ASN B 1 75 ? 0.004 7.93 -12.844 1 98.44 75 ASN B CA 1
ATOM 1779 C C . ASN B 1 75 ? 0.874 9.172 -12.695 1 98.44 75 ASN B C 1
ATOM 1781 O O . ASN B 1 75 ? 1.86 9.336 -13.414 1 98.44 75 ASN B O 1
ATOM 1785 N N . GLU B 1 76 ? 0.549 10.023 -11.812 1 98.81 76 GLU B N 1
ATOM 1786 C CA . GLU B 1 76 ? 1.287 11.266 -11.594 1 98.81 76 GLU B CA 1
ATOM 1787 C C . GLU B 1 76 ? 2.551 11.023 -10.781 1 98.81 76 GLU B C 1
ATOM 1789 O O . GLU B 1 76 ? 3.539 11.75 -10.922 1 98.81 76 GLU B O 1
ATOM 1794 N N . ILE B 1 77 ? 2.502 9.969 -9.93 1 98.88 77 ILE B N 1
ATOM 1795 C CA . ILE B 1 77 ? 3.564 9.906 -8.93 1 98.88 77 ILE B CA 1
ATOM 1796 C C . ILE B 1 77 ? 4.316 8.586 -9.062 1 98.88 77 ILE B C 1
ATOM 1798 O O . ILE B 1 77 ? 5.324 8.367 -8.391 1 98.88 77 ILE B O 1
ATOM 1802 N N . PHE B 1 78 ? 3.98 7.742 -9.992 1 98.5 78 PHE B N 1
ATOM 1803 C CA . PHE B 1 78 ? 4.469 6.367 -10.031 1 98.5 78 PHE B CA 1
ATOM 1804 C C . PHE B 1 78 ? 5.98 6.336 -10.211 1 98.5 78 PHE B C 1
ATOM 1806 O O . PHE B 1 78 ? 6.684 5.637 -9.477 1 98.5 78 PHE B O 1
ATOM 1813 N N . ASN B 1 79 ? 6.492 7.066 -11.164 1 98.06 79 ASN B N 1
ATOM 1814 C CA . ASN B 1 79 ? 7.926 7.035 -11.43 1 98.06 79 ASN B CA 1
ATOM 1815 C C . ASN B 1 79 ? 8.727 7.496 -10.219 1 98.06 79 ASN B C 1
ATOM 1817 O O . ASN B 1 79 ? 9.781 6.938 -9.914 1 98.06 79 ASN B O 1
ATOM 1821 N N . LEU B 1 80 ? 8.258 8.477 -9.539 1 98.69 80 LEU B N 1
ATOM 1822 C CA . LEU B 1 80 ? 8.906 8.938 -8.32 1 98.69 80 LEU B CA 1
ATOM 1823 C C . LEU B 1 80 ? 8.805 7.879 -7.219 1 98.69 80 LEU B C 1
ATOM 1825 O O . LEU B 1 80 ? 9.742 7.695 -6.438 1 98.69 80 LEU B O 1
ATOM 1829 N N . ALA B 1 81 ? 7.625 7.215 -7.141 1 98.75 81 ALA B N 1
ATOM 1830 C CA . ALA B 1 81 ? 7.469 6.156 -6.148 1 98.75 81 ALA B CA 1
ATOM 1831 C C . ALA B 1 81 ? 8.469 5.031 -6.379 1 98.75 81 ALA B C 1
ATOM 1833 O O . ALA B 1 81 ? 9.031 4.488 -5.426 1 98.75 81 ALA B O 1
ATOM 1834 N N . VAL B 1 82 ? 8.719 4.715 -7.652 1 97.5 82 VAL B N 1
ATOM 1835 C CA . VAL B 1 82 ? 9.711 3.699 -7.984 1 97.5 82 VAL B CA 1
ATOM 1836 C C . VAL B 1 82 ? 11.102 4.184 -7.586 1 97.5 82 VAL B C 1
ATOM 1838 O O . VAL B 1 82 ? 11.891 3.428 -7.02 1 97.5 82 VAL B O 1
ATOM 1841 N N . TYR B 1 83 ? 11.398 5.414 -7.879 1 97.12 83 TYR B N 1
ATOM 1842 C CA . TYR B 1 83 ? 12.672 6.016 -7.504 1 97.12 83 TYR B CA 1
ATOM 1843 C C . TYR B 1 83 ? 12.891 5.938 -5.996 1 97.12 83 TYR B C 1
ATOM 1845 O O . TYR B 1 83 ? 13.977 5.578 -5.539 1 97.12 83 TYR B O 1
ATOM 1853 N N . ILE B 1 84 ? 11.906 6.219 -5.242 1 98.25 84 ILE B N 1
ATOM 1854 C CA . ILE B 1 84 ? 11.984 6.18 -3.787 1 98.25 84 ILE B CA 1
ATOM 1855 C C . ILE B 1 84 ? 12.18 4.742 -3.318 1 98.25 84 ILE B C 1
ATOM 1857 O O . ILE B 1 84 ? 12.977 4.484 -2.408 1 98.25 84 ILE B O 1
ATOM 1861 N N . ALA B 1 85 ? 11.391 3.84 -3.896 1 97.12 85 ALA B N 1
ATOM 1862 C CA . ALA B 1 85 ? 11.539 2.426 -3.562 1 97.12 85 ALA B CA 1
ATOM 1863 C C . ALA B 1 85 ? 12.977 1.966 -3.76 1 97.12 85 ALA B C 1
ATOM 1865 O O . ALA B 1 85 ? 13.508 1.201 -2.951 1 97.12 85 ALA B O 1
ATOM 1866 N N . GLU B 1 86 ? 13.594 2.441 -4.75 1 95.44 86 GLU B N 1
ATOM 1867 C CA . GLU B 1 86 ? 14.953 2.045 -5.098 1 95.44 86 GLU B CA 1
ATOM 1868 C C . GLU B 1 86 ? 15.969 2.643 -4.125 1 95.44 86 GLU B C 1
ATOM 1870 O O . GLU B 1 86 ? 16.953 1.997 -3.777 1 95.44 86 GLU B O 1
ATOM 1875 N N . ASN B 1 87 ? 15.703 3.807 -3.627 1 95.31 87 ASN B N 1
ATOM 1876 C CA . ASN B 1 87 ? 16.766 4.555 -2.949 1 95.31 87 ASN B CA 1
ATOM 1877 C C . ASN B 1 87 ? 16.531 4.59 -1.439 1 95.31 87 ASN B C 1
ATOM 1879 O O . ASN B 1 87 ? 17.5 4.676 -0.67 1 95.31 87 ASN B O 1
ATOM 1883 N N . VAL B 1 88 ? 15.297 4.551 -1.066 1 96.88 88 VAL B N 1
ATOM 1884 C CA . VAL B 1 88 ? 14.953 4.621 0.349 1 96.88 88 VAL B CA 1
ATOM 1885 C C . VAL B 1 88 ? 14.453 3.258 0.827 1 96.88 88 VAL B C 1
ATOM 1887 O O . VAL B 1 88 ? 14.617 2.906 1.998 1 96.88 88 VAL B O 1
ATOM 1890 N N . HIS B 1 89 ? 13.828 2.477 -0.046 1 95.62 89 HIS B N 1
ATOM 1891 C CA . HIS B 1 89 ? 13.328 1.116 0.1 1 95.62 89 HIS B CA 1
ATOM 1892 C C . HIS B 1 89 ? 12.344 1.016 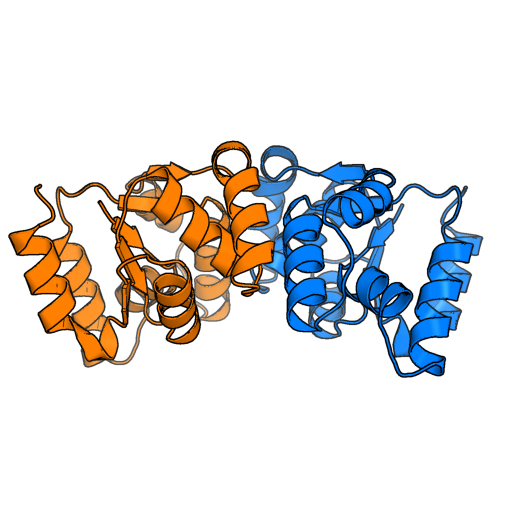1.261 1 95.62 89 HIS B C 1
ATOM 1894 O O . HIS B 1 89 ? 12.492 0.156 2.133 1 95.62 89 HIS B O 1
ATOM 1900 N N . PRO B 1 90 ? 11.391 1.965 1.319 1 97.62 90 PRO B N 1
ATOM 1901 C CA . PRO B 1 90 ? 10.336 1.874 2.328 1 97.62 90 PRO B CA 1
ATOM 1902 C C . PRO B 1 90 ? 9.234 0.893 1.939 1 97.62 90 PRO B C 1
ATOM 1904 O O . PRO B 1 90 ? 9.359 0.178 0.943 1 97.62 90 PRO B O 1
ATOM 1907 N N . ARG B 1 91 ? 8.141 0.772 2.746 1 97.12 91 ARG B N 1
ATOM 1908 C CA . ARG B 1 91 ? 6.918 0.118 2.295 1 97.12 91 ARG B CA 1
ATOM 1909 C C . ARG B 1 91 ? 6.324 0.839 1.09 1 97.12 91 ARG B C 1
ATOM 1911 O O . ARG B 1 91 ? 6.496 2.051 0.938 1 97.12 91 ARG B O 1
ATOM 1918 N N . ALA B 1 92 ? 5.629 0.106 0.301 1 98.12 92 ALA B N 1
ATOM 1919 C CA . ALA B 1 92 ? 5.113 0.647 -0.954 1 98.12 92 ALA B CA 1
ATOM 1920 C C . ALA B 1 92 ? 4.223 1.86 -0.705 1 98.12 92 ALA B C 1
ATOM 1922 O O . ALA B 1 92 ? 4.348 2.881 -1.388 1 98.12 92 ALA B O 1
ATOM 1923 N N . VAL B 1 93 ? 3.359 1.805 0.257 1 98.5 93 VAL B N 1
ATOM 1924 C CA . VAL B 1 93 ? 2.449 2.906 0.547 1 98.5 93 VAL B CA 1
ATOM 1925 C C . VAL B 1 93 ? 3.246 4.145 0.956 1 98.5 93 VAL B C 1
ATOM 1927 O O . VAL B 1 93 ? 2.949 5.254 0.516 1 98.5 93 VAL B O 1
ATOM 1930 N N . ASP B 1 94 ? 4.293 3.959 1.746 1 98.69 94 ASP B N 1
ATOM 1931 C CA . ASP B 1 94 ? 5.145 5.078 2.131 1 98.69 94 ASP B CA 1
ATOM 1932 C C . ASP B 1 94 ? 5.793 5.719 0.906 1 98.69 94 ASP B C 1
ATOM 1934 O O . ASP B 1 94 ? 5.953 6.941 0.849 1 98.69 94 ASP B O 1
ATOM 1938 N N . SER B 1 95 ? 6.184 4.926 -0.064 1 98.81 95 SER B N 1
ATOM 1939 C CA . SER B 1 95 ? 6.77 5.449 -1.293 1 98.81 95 SER B CA 1
ATOM 1940 C C . SER B 1 95 ? 5.809 6.395 -2.006 1 98.81 95 SER B C 1
ATOM 1942 O O . SER B 1 95 ? 6.23 7.391 -2.594 1 98.81 95 SER B O 1
ATOM 1944 N N . TYR B 1 96 ? 4.535 6.086 -1.954 1 98.94 96 TYR B N 1
ATOM 1945 C CA . TYR B 1 96 ? 3.539 6.926 -2.604 1 98.94 96 TYR B CA 1
ATOM 1946 C C . TYR B 1 96 ? 3.416 8.273 -1.896 1 98.94 96 TYR B C 1
ATOM 1948 O O . TYR B 1 96 ? 3.295 9.312 -2.545 1 98.94 96 TYR B O 1
ATOM 1956 N N . TYR B 1 97 ? 3.457 8.234 -0.593 1 98.94 97 TYR B N 1
ATOM 1957 C CA . TYR B 1 97 ? 3.406 9.484 0.158 1 98.94 97 TYR B CA 1
ATOM 1958 C C . TYR B 1 97 ? 4.645 10.336 -0.107 1 98.94 97 TYR B C 1
ATOM 1960 O O . TYR B 1 97 ? 4.543 11.539 -0.342 1 98.94 97 TYR B O 1
ATOM 1968 N N . ILE B 1 98 ? 5.766 9.742 -0.101 1 98.94 98 ILE B N 1
ATOM 1969 C CA . ILE B 1 98 ? 7.023 10.445 -0.311 1 98.94 98 ILE B CA 1
ATOM 1970 C C . ILE B 1 98 ? 7.078 10.992 -1.736 1 98.94 98 ILE B C 1
ATOM 1972 O O . ILE B 1 98 ? 7.473 12.141 -1.955 1 98.94 98 ILE B O 1
ATOM 1976 N N . ALA B 1 99 ? 6.656 10.211 -2.656 1 98.94 99 ALA B N 1
ATOM 1977 C CA . ALA B 1 99 ? 6.594 10.648 -4.051 1 98.94 99 ALA B CA 1
ATOM 1978 C C . ALA B 1 99 ? 5.68 11.867 -4.203 1 98.94 99 ALA B C 1
ATOM 1980 O O . ALA B 1 99 ? 6.004 12.805 -4.93 1 98.94 99 ALA B O 1
ATOM 1981 N N . THR B 1 100 ? 4.551 11.789 -3.539 1 98.94 100 THR B N 1
ATOM 1982 C CA . THR B 1 100 ? 3.621 12.914 -3.572 1 98.94 100 THR B CA 1
ATOM 1983 C C . THR B 1 100 ? 4.277 14.172 -3.021 1 98.94 100 THR B C 1
ATOM 1985 O O . THR B 1 100 ? 4.137 15.25 -3.598 1 98.94 100 THR B O 1
ATOM 1988 N N . ALA B 1 101 ? 4.996 14.039 -1.93 1 98.94 101 ALA B N 1
ATOM 1989 C CA . ALA B 1 101 ? 5.68 15.18 -1.317 1 98.94 101 ALA B CA 1
ATOM 1990 C C . ALA B 1 101 ? 6.734 15.758 -2.258 1 98.94 101 ALA B C 1
ATOM 1992 O O . ALA B 1 101 ? 6.84 16.969 -2.406 1 98.94 101 ALA B O 1
ATOM 1993 N N . ILE B 1 102 ? 7.48 14.922 -2.914 1 98.81 102 ILE B N 1
ATOM 1994 C CA . ILE B 1 102 ? 8.516 15.367 -3.844 1 98.81 102 ILE B CA 1
ATOM 1995 C C . ILE B 1 102 ? 7.867 16.078 -5.027 1 98.81 102 ILE B C 1
ATOM 1997 O O . ILE B 1 102 ? 8.273 17.188 -5.387 1 98.81 102 ILE B O 1
ATOM 2001 N N . LEU B 1 103 ? 6.863 15.477 -5.594 1 98.81 103 LEU B N 1
ATOM 2002 C CA . LEU B 1 103 ? 6.203 16.031 -6.773 1 98.81 103 LEU B CA 1
ATOM 2003 C C . LEU B 1 103 ? 5.668 17.422 -6.488 1 98.81 103 LEU B C 1
ATOM 2005 O O . LEU B 1 103 ? 5.719 18.312 -7.355 1 98.81 103 LEU B O 1
ATOM 2009 N N . THR B 1 104 ? 5.184 17.641 -5.297 1 98.69 104 THR B N 1
ATOM 2010 C CA . THR B 1 104 ? 4.438 18.859 -5.004 1 98.69 104 THR B CA 1
ATOM 2011 C C . THR B 1 104 ? 5.305 19.844 -4.23 1 98.69 104 THR B C 1
ATOM 2013 O O . THR B 1 104 ? 4.871 20.969 -3.947 1 98.69 104 THR B O 1
ATOM 2016 N N . GLY B 1 105 ? 6.488 19.406 -3.852 1 98.19 105 GLY B N 1
ATOM 2017 C CA . GLY B 1 105 ? 7.316 20.25 -3.012 1 98.19 105 GLY B CA 1
ATOM 2018 C C . GLY B 1 105 ? 6.746 20.453 -1.62 1 98.19 105 GLY B C 1
ATOM 2019 O O . GLY B 1 105 ? 6.777 21.562 -1.086 1 98.19 105 GLY B O 1
ATOM 2020 N N . SER B 1 106 ? 6.203 19.406 -1.032 1 98.62 106 SER B N 1
ATOM 2021 C CA . SER B 1 106 ? 5.473 19.5 0.228 1 98.62 106 SER B CA 1
ATOM 2022 C C . SER B 1 106 ? 6.293 18.938 1.384 1 98.62 106 SER B C 1
ATOM 2024 O O . SER B 1 106 ? 7.152 18.062 1.182 1 98.62 106 SER B O 1
ATOM 2026 N N . ILE B 1 107 ? 6.043 19.375 2.564 1 98.81 107 ILE B N 1
ATOM 2027 C CA . ILE B 1 107 ? 6.438 18.641 3.76 1 98.81 107 ILE B CA 1
ATOM 2028 C C . ILE B 1 107 ? 5.414 17.547 4.051 1 98.81 107 ILE B C 1
ATOM 2030 O O . ILE B 1 107 ? 4.324 17.547 3.477 1 98.81 107 ILE B O 1
ATOM 2034 N N . VAL B 1 108 ? 5.809 16.609 4.945 1 98.94 108 VAL B N 1
ATOM 2035 C CA . VAL B 1 108 ? 4.895 15.531 5.312 1 98.94 108 VAL B CA 1
ATOM 2036 C C . VAL B 1 108 ? 4.598 15.586 6.809 1 98.94 108 VAL B C 1
ATOM 2038 O O . VAL B 1 108 ? 5.5 15.82 7.621 1 98.94 108 VAL B O 1
ATOM 2041 N N . ILE B 1 109 ? 3.363 15.5 7.148 1 98.88 109 ILE B N 1
ATOM 2042 C CA . ILE B 1 109 ? 2.973 15.359 8.547 1 98.88 109 ILE B CA 1
ATOM 2043 C C . ILE B 1 109 ? 2.266 14.023 8.758 1 98.88 109 ILE B C 1
ATOM 2045 O O . ILE B 1 109 ? 1.327 13.688 8.031 1 98.88 109 ILE B O 1
ATOM 2049 N N . SER B 1 110 ? 2.74 13.273 9.664 1 98.81 110 SER B N 1
ATOM 2050 C CA . SER B 1 110 ? 2.254 11.914 9.898 1 98.81 110 SER B CA 1
ATOM 2051 C C . SER B 1 110 ? 2.342 11.539 11.375 1 98.81 110 SER B C 1
ATOM 2053 O O . SER B 1 110 ? 3.1 12.156 12.133 1 98.81 110 SER B O 1
ATOM 2055 N N . ASN B 1 111 ? 1.526 10.641 11.805 1 98 111 ASN B N 1
ATOM 2056 C CA . ASN B 1 111 ? 1.675 10.008 13.109 1 98 111 ASN B CA 1
ATOM 2057 C C . ASN B 1 111 ? 2.23 8.594 12.992 1 98 111 ASN B C 1
ATOM 2059 O O . ASN B 1 111 ? 1.943 7.734 13.828 1 98 111 ASN B O 1
ATOM 2063 N N . ASP B 1 112 ? 2.902 8.289 11.938 1 97.69 112 ASP B N 1
ATOM 2064 C CA . ASP B 1 112 ? 3.691 7.078 11.719 1 97.69 112 ASP B CA 1
ATOM 2065 C C . ASP B 1 112 ? 5.184 7.395 11.695 1 97.69 112 ASP B C 1
ATOM 2067 O O . ASP B 1 112 ? 5.695 7.922 10.703 1 97.69 112 ASP B O 1
ATOM 2071 N N . LYS B 1 113 ? 5.879 7.008 12.727 1 97.62 113 LYS B N 1
ATOM 2072 C CA . LYS B 1 113 ? 7.293 7.336 12.891 1 97.62 113 LYS B CA 1
ATOM 2073 C C . LYS B 1 113 ? 8.125 6.762 11.75 1 97.62 113 LYS B C 1
ATOM 2075 O O . LYS B 1 113 ? 9.117 7.363 11.336 1 97.62 113 LYS B O 1
ATOM 2080 N N . THR B 1 114 ? 7.738 5.629 11.281 1 98.06 114 THR B N 1
ATOM 2081 C CA . THR B 1 114 ? 8.477 4.988 10.195 1 98.06 114 THR B CA 1
ATOM 2082 C C . THR B 1 114 ? 8.367 5.809 8.914 1 98.06 114 THR B C 1
ATOM 2084 O O . THR B 1 114 ? 9.359 6.008 8.211 1 98.06 114 THR B O 1
ATOM 2087 N N . LEU B 1 115 ? 7.141 6.266 8.602 1 98.62 115 LEU B N 1
ATOM 2088 C CA . LEU B 1 115 ? 6.977 7.125 7.434 1 98.62 115 LEU B CA 1
ATOM 2089 C C . LEU B 1 115 ? 7.797 8.398 7.578 1 98.62 115 LEU B C 1
ATOM 2091 O O . LEU B 1 115 ? 8.453 8.828 6.633 1 98.62 115 LEU B O 1
ATOM 2095 N N . VAL B 1 116 ? 7.789 9.008 8.734 1 98.75 116 VAL B N 1
ATOM 2096 C CA . VAL B 1 116 ? 8.531 10.234 8.977 1 98.75 116 VAL B CA 1
ATOM 2097 C C . VAL B 1 116 ? 10.023 9.992 8.758 1 98.75 116 VAL B C 1
ATOM 2099 O O . VAL B 1 116 ? 10.695 10.781 8.086 1 98.75 116 VAL B O 1
ATOM 2102 N N . LYS B 1 117 ? 10.531 8.922 9.312 1 98.44 117 LYS B N 1
ATOM 2103 C CA . LYS B 1 117 ? 11.938 8.562 9.156 1 98.44 117 LYS B CA 1
ATOM 2104 C C . LYS B 1 117 ? 12.297 8.375 7.684 1 98.44 117 LYS B C 1
ATOM 2106 O O . LYS B 1 117 ? 13.336 8.852 7.227 1 98.44 117 LYS B O 1
ATOM 2111 N N . ASN B 1 118 ? 11.469 7.703 6.961 1 98.56 118 ASN B N 1
ATOM 2112 C CA . ASN B 1 118 ? 11.719 7.461 5.543 1 98.56 118 ASN B CA 1
ATOM 2113 C C . ASN B 1 118 ? 11.68 8.758 4.742 1 98.56 118 ASN B C 1
ATOM 2115 O O . ASN B 1 118 ? 12.414 8.906 3.76 1 98.56 118 ASN B O 1
ATOM 2119 N N . CYS B 1 119 ? 10.781 9.656 5.121 1 98.81 119 CYS B N 1
ATOM 2120 C CA . CYS B 1 119 ? 10.742 10.969 4.48 1 98.81 119 CYS B CA 1
ATOM 2121 C C . CYS B 1 119 ? 12.062 11.703 4.648 1 98.81 119 CYS B C 1
ATOM 2123 O O . CYS B 1 119 ? 12.617 12.219 3.68 1 98.81 119 CYS B O 1
ATOM 2125 N N . LYS B 1 120 ? 12.539 11.688 5.836 1 98.38 120 LYS B N 1
ATOM 2126 C CA . LYS B 1 120 ? 13.797 12.367 6.121 1 98.38 120 LYS B CA 1
ATOM 2127 C C . LYS B 1 120 ? 14.953 11.742 5.348 1 98.38 120 LYS B C 1
ATOM 2129 O O . LYS B 1 120 ? 15.812 12.445 4.828 1 98.38 120 LYS B O 1
ATOM 2134 N N . LYS B 1 121 ? 14.938 10.43 5.277 1 97.88 121 LYS B N 1
ATOM 2135 C CA . LYS B 1 121 ? 15.93 9.719 4.469 1 97.88 121 LYS B CA 1
ATOM 2136 C C . LYS B 1 121 ? 15.859 10.156 3.01 1 97.88 121 LYS B C 1
ATOM 2138 O O . LYS B 1 121 ? 16.875 10.172 2.316 1 97.88 121 LYS B O 1
ATOM 2143 N N . ALA B 1 122 ? 14.688 10.5 2.576 1 98.19 122 ALA B N 1
ATOM 2144 C CA . ALA B 1 122 ? 14.477 10.914 1.191 1 98.19 122 ALA B CA 1
ATOM 2145 C C . ALA B 1 122 ? 14.75 12.406 1.022 1 98.19 122 ALA B C 1
ATOM 2147 O O . ALA B 1 122 ? 14.547 12.961 -0.062 1 98.19 122 ALA B O 1
ATOM 2148 N N . GLY B 1 123 ? 15.102 13.109 2.078 1 97.88 123 GLY B N 1
ATOM 2149 C CA . GLY B 1 123 ? 15.414 14.523 2.016 1 97.88 123 GLY B CA 1
ATOM 2150 C C . GLY B 1 123 ? 14.188 15.414 2.141 1 97.88 123 GLY B C 1
ATOM 2151 O O . GLY B 1 123 ? 14.219 16.578 1.76 1 97.88 123 GLY B O 1
ATOM 2152 N N . ILE B 1 124 ? 13.133 14.906 2.65 1 98.56 124 ILE B N 1
ATOM 2153 C CA . ILE B 1 124 ? 11.883 15.641 2.805 1 98.56 124 ILE B CA 1
ATOM 2154 C C . ILE B 1 124 ? 11.695 16.031 4.266 1 98.56 124 ILE B C 1
ATOM 2156 O O . ILE B 1 124 ? 11.875 15.211 5.168 1 98.56 124 ILE B O 1
ATOM 2160 N N . LYS B 1 125 ? 11.391 17.266 4.48 1 98.56 125 LYS B N 1
ATOM 2161 C CA . LYS B 1 125 ? 11.008 17.672 5.828 1 98.56 125 LYS B CA 1
ATOM 2162 C C . LYS B 1 125 ? 9.703 17.016 6.25 1 98.56 125 LYS B C 1
ATOM 2164 O O . LYS B 1 125 ? 8.719 17.031 5.5 1 98.56 125 LYS B O 1
ATOM 2169 N N . ALA B 1 126 ? 9.727 16.406 7.391 1 98.88 126 ALA B N 1
ATOM 2170 C CA . ALA B 1 126 ? 8.555 15.695 7.891 1 98.88 126 ALA B CA 1
ATOM 2171 C C . ALA B 1 126 ? 8.453 15.805 9.406 1 98.88 126 ALA B C 1
ATOM 2173 O O . ALA B 1 126 ? 9.461 15.938 10.094 1 98.88 126 ALA B O 1
ATOM 2174 N N . PHE B 1 127 ? 7.223 15.758 9.883 1 98.88 127 PHE B N 1
ATOM 2175 C CA . PHE B 1 127 ? 6.988 15.891 11.312 1 98.88 127 PHE B CA 1
ATOM 2176 C C . PHE B 1 127 ? 6.156 14.727 11.836 1 98.88 127 PHE B C 1
ATOM 2178 O O . PHE B 1 127 ? 5.156 14.344 11.227 1 98.88 127 PHE B O 1
ATOM 2185 N N . TYR B 1 128 ? 6.66 14.094 12.898 1 98.75 128 TYR B N 1
ATOM 2186 C CA . TYR B 1 128 ? 5.848 13.203 13.727 1 98.75 128 TYR B CA 1
ATOM 2187 C C . TYR B 1 128 ? 4.934 14 14.648 1 98.75 128 TYR B C 1
ATOM 2189 O O . TYR B 1 128 ? 5.371 14.484 15.695 1 98.75 128 TYR B O 1
ATOM 2197 N N . LEU B 1 129 ? 3.666 14.125 14.328 1 98.44 129 LEU B N 1
ATOM 2198 C CA . LEU B 1 129 ? 2.793 15.148 14.898 1 98.44 129 LEU B CA 1
ATOM 2199 C C . LEU B 1 129 ? 2.705 15 16.406 1 98.44 129 LEU B C 1
ATOM 2201 O O . LEU B 1 129 ? 2.807 15.992 17.141 1 98.44 129 LEU B O 1
ATOM 2205 N N . VAL B 1 130 ? 2.609 13.781 16.875 1 97.19 130 VAL B N 1
ATOM 2206 C CA . VAL B 1 130 ? 2.35 13.523 18.297 1 97.19 130 VAL B CA 1
ATOM 2207 C C . VAL B 1 130 ? 3.504 14.055 19.141 1 97.19 130 VAL B C 1
ATOM 2209 O O . VAL B 1 130 ? 3.289 14.578 20.234 1 97.19 130 VAL B O 1
ATOM 2212 N N . GLU B 1 131 ? 4.688 14.039 18.625 1 97.69 131 GLU B N 1
ATOM 2213 C CA . GLU B 1 131 ? 5.855 14.43 19.406 1 97.69 131 GLU B CA 1
ATOM 2214 C C . GLU B 1 131 ? 6.371 15.805 18.969 1 97.69 131 GLU B C 1
ATOM 2216 O O . GLU B 1 131 ? 7.094 16.469 19.719 1 97.69 131 GLU B O 1
ATOM 2221 N N . GLU B 1 132 ? 5.992 16.188 17.812 1 98.31 132 GLU B N 1
ATOM 2222 C CA . GLU B 1 132 ? 6.57 17.406 17.25 1 98.31 132 GLU B CA 1
ATOM 2223 C C . GLU B 1 132 ? 5.484 18.406 16.891 1 98.31 132 GLU B C 1
ATOM 2225 O O . GLU B 1 132 ? 5.586 19.109 15.875 1 98.31 132 GLU B O 1
ATOM 2230 N N . HIS B 1 133 ? 4.441 18.391 17.641 1 98.12 133 HIS B N 1
ATOM 2231 C CA . HIS B 1 133 ? 3.262 19.203 17.359 1 98.12 133 HIS B CA 1
ATOM 2232 C C . HIS B 1 133 ? 3.623 20.672 17.266 1 98.12 133 HIS B C 1
ATOM 2234 O O . HIS B 1 133 ? 3.318 21.328 16.266 1 98.12 133 HIS B O 1
ATOM 2240 N N . LYS B 1 134 ? 4.305 21.203 18.266 1 97.81 134 LYS B N 1
ATOM 2241 C CA . LYS B 1 134 ? 4.66 22.625 18.297 1 97.81 134 LYS B CA 1
ATOM 2242 C C . LYS B 1 134 ? 5.574 22.984 17.125 1 97.81 134 LYS B C 1
ATOM 2244 O O . LYS B 1 134 ? 5.387 24.016 16.484 1 97.81 134 LYS B O 1
ATOM 2249 N N . GLU B 1 135 ? 6.527 22.172 16.891 1 98.12 135 GLU B N 1
ATOM 2250 C CA . GLU B 1 135 ? 7.453 22.391 15.789 1 98.12 135 GLU B CA 1
ATOM 2251 C C . GLU B 1 135 ? 6.719 22.391 14.453 1 98.12 135 GLU B C 1
ATOM 2253 O O . GLU B 1 135 ? 7.004 23.219 13.586 1 98.12 135 GLU B O 1
ATOM 2258 N N . ALA B 1 136 ? 5.828 21.453 14.273 1 98.31 136 ALA B N 1
ATOM 2259 C CA . ALA B 1 136 ? 5.051 21.359 13.039 1 98.31 136 ALA B CA 1
ATOM 2260 C C . ALA B 1 136 ? 4.223 22.625 12.82 1 98.31 136 ALA B C 1
ATOM 2262 O O . ALA B 1 136 ? 4.246 23.219 11.734 1 98.31 136 ALA B O 1
ATOM 2263 N N . LEU B 1 137 ? 3.561 23.047 13.875 1 97.62 137 LEU B N 1
ATOM 2264 C CA . LEU B 1 137 ? 2.699 24.219 13.766 1 97.62 137 LEU B CA 1
ATOM 2265 C C . LEU B 1 137 ? 3.525 25.484 13.508 1 97.62 137 LEU B C 1
ATOM 2267 O O . LEU B 1 137 ? 3.129 26.344 12.719 1 97.62 137 LEU B O 1
ATOM 2271 N N . ASN B 1 138 ? 4.602 25.562 14.195 1 97.25 138 ASN B N 1
ATOM 2272 C CA . ASN B 1 138 ? 5.488 26.703 13.984 1 97.25 138 ASN B CA 1
ATOM 2273 C C . ASN B 1 138 ? 5.988 26.766 12.547 1 97.25 138 ASN B C 1
ATOM 2275 O O . ASN B 1 138 ? 6.02 27.844 11.938 1 97.25 138 ASN B O 1
ATOM 2279 N N . TYR B 1 139 ? 6.383 25.656 12.047 1 97.5 139 TYR B N 1
ATOM 2280 C CA . TYR B 1 139 ? 6.863 25.594 10.672 1 97.5 139 TYR B CA 1
ATOM 2281 C C . TYR B 1 139 ? 5.77 26.016 9.695 1 97.5 139 TYR B C 1
ATOM 2283 O O . TYR B 1 139 ? 6.02 26.781 8.766 1 97.5 139 TYR B O 1
ATOM 2291 N N . LEU B 1 140 ? 4.602 25.453 9.875 1 96.62 140 LEU B N 1
ATOM 2292 C CA . LEU B 1 140 ? 3.469 25.766 9.008 1 96.62 140 LEU B CA 1
ATOM 2293 C C . LEU B 1 140 ? 3.188 27.266 8.984 1 96.62 140 LEU B C 1
ATOM 2295 O O . LEU B 1 140 ? 2.969 27.844 7.922 1 96.62 140 LEU B O 1
ATOM 2299 N N . ASN B 1 141 ? 3.217 27.875 10.117 1 94.31 141 ASN B N 1
ATOM 2300 C CA . ASN B 1 141 ? 2.896 29.281 10.242 1 94.31 141 ASN B CA 1
ATOM 2301 C C . ASN B 1 141 ? 3.984 30.172 9.633 1 94.31 141 ASN B C 1
ATOM 2303 O O . ASN B 1 141 ? 3.693 31.234 9.078 1 94.31 141 ASN B O 1
ATOM 2307 N N . LYS B 1 142 ? 5.109 29.688 9.68 1 94.56 142 LYS B N 1
ATOM 2308 C CA . LYS B 1 142 ? 6.246 30.484 9.25 1 94.56 142 LYS B CA 1
ATOM 2309 C C . LYS B 1 142 ? 6.52 30.297 7.758 1 94.56 142 LYS B C 1
ATOM 2311 O O . LYS B 1 142 ? 6.871 31.25 7.062 1 94.56 142 LYS B O 1
ATOM 2316 N N . TYR B 1 143 ? 6.324 29.078 7.266 1 93.94 143 TYR B N 1
ATOM 2317 C CA . TYR B 1 143 ? 6.918 28.797 5.965 1 93.94 143 TYR B CA 1
ATOM 2318 C C . TYR B 1 143 ? 5.848 28.391 4.961 1 93.94 143 TYR B C 1
ATOM 2320 O O . TYR B 1 143 ? 6.102 28.359 3.754 1 93.94 143 TYR B O 1
ATOM 2328 N N . ILE B 1 144 ? 4.703 28.031 5.504 1 90.62 144 ILE B N 1
ATOM 2329 C CA . ILE B 1 144 ? 3.648 27.609 4.586 1 90.62 144 ILE B CA 1
ATOM 2330 C C . ILE B 1 144 ? 2.545 28.672 4.555 1 90.62 144 ILE B C 1
ATOM 2332 O O . ILE B 1 144 ? 1.84 28.875 5.547 1 90.62 144 ILE B O 1
ATOM 2336 N N . ARG B 1 145 ? 2.504 29.359 3.51 1 82.56 145 ARG B N 1
ATOM 2337 C CA . ARG B 1 145 ? 1.583 30.484 3.367 1 82.56 145 ARG B CA 1
ATOM 2338 C C . ARG B 1 145 ? 0.17 30 3.066 1 82.56 145 ARG B C 1
ATOM 2340 O O . ARG B 1 145 ? -0.012 28.953 2.445 1 82.56 145 ARG B O 1
ATOM 2347 N N . SER B 1 146 ? -0.901 30.641 3.625 1 78.5 146 SER B N 1
ATOM 2348 C CA . SER B 1 146 ? -2.299 30.375 3.305 1 78.5 146 SER B CA 1
ATOM 2349 C C . SER B 1 146 ? -2.674 30.938 1.94 1 78.5 146 SER B C 1
ATOM 2351 O O . SER B 1 146 ? -2.092 31.938 1.495 1 78.5 146 SER B O 1
#

pLDDT: mean 95.77, std 4.55, range [75.06, 98.94]

Foldseek 3Di:
DEEEALVLVCLCVPNPPPLSNVLSVVVVVLCVVFAYEYEPCSLVVNVVVCVVSVNPDDSVNSCVVCVSHHYDYCVQQVVQLVVLCVQLVDPSNLSRSLSRCVSVVHAYEYCDPRSCVSNVSVVHHYDNRSVCSVVVSVCCVPPTDD/DEEEALVLVCLCVPNPPPLSNVLSVVVVVLCVVFAYEYEPCSLVVNVVVCVVSVNPDDSVNSCVVCVSHHYDYCVQQVVQLVVLCVQLVDPSNLSRRLSRCVSVVHAYEYCDVRSCVSNVSVVGHYDNRSVCSVVVSVCCVPPTDD

Nearest PDB structures (foldseek):
  1y82-assembly2_D  TM=7.578E-01  e=1.458E-05  Pyrococcus furiosus
  2fe1-assembly1_A-2  TM=7.351E-01  e=3.097E-05  Pyrobaculum aerophilum str. IM2
  5h4g-assembly1_B  TM=7.615E-01  e=1.255E-04  Pyrococcus horikoshii OT3
  5h4g-assembly1_A  TM=6.917E-01  e=2.269E-04  Pyrococcus horikoshii OT3
  5wz4-assembly1_B  TM=7.500E-01  e=4.200E-02  Mycobacterium tuberculosis H37Rv

Secondary structure (DSSP, 8-state):
-EEE-HHHHHHHHH-SSHHHHHHHHHHHHHTTTS-EEEETHHHHHHHHHHHHTT----HHHHHHHHTTSEEEPHHHHHHHHHHHHHHT---HHHHHHHHHHHHHT-EEEES-HHHHHHHHHTT--EEETTTSHHHHHHHHHHHS--/-EEE-HHHHHHHHH-SSHHHHHHHHHHHHHTTTS-EEEETHHHHHHHHHHHHTT----HHHHHHHHTTSEEEPHHHHHHHHHHHHHHT---HHHHHHHHHHHHHT-EEEES-HHHHHHHHHTT--EEETTTSHHHHHHHHHHHS--

InterPro domains:
  IPR002716 PIN domain [PF01850] (2-118)
  IPR029060 PIN-like domain superfamily [SSF88723] (1-127)
  IPR044153 VapC3-like, PIN domain [cd09873] (3-125)
  IPR051619 Type II TA system ribonuclease PINc/VapC [PTHR35901] (1-129)

Solvent-accessible surface area (backbone atoms only — not comparable to full-atom values): 15009 Å² total; per-residue (Å²): 77,34,25,58,37,48,59,37,58,46,26,47,74,63,43,79,54,59,69,61,16,45,54,33,44,51,46,58,61,69,45,57,71,39,60,42,32,32,35,53,64,41,57,29,37,40,42,5,51,41,43,66,72,65,46,87,70,49,70,66,59,52,48,59,62,52,64,74,41,46,70,40,49,58,88,79,29,44,70,48,15,40,51,38,8,59,74,67,31,51,57,46,69,50,20,41,49,45,18,42,19,63,77,66,63,22,33,38,42,26,70,42,64,65,54,33,52,52,28,46,75,69,71,32,59,52,29,40,41,89,84,32,44,68,59,47,52,51,46,42,70,72,72,38,72,100,78,34,25,59,37,47,58,37,58,46,26,48,74,63,43,79,53,57,70,62,16,46,55,31,45,51,47,56,60,70,46,57,71,39,60,41,34,33,34,52,66,41,58,28,38,42,42,5,52,40,41,65,72,65,47,87,69,48,69,66,58,51,47,61,63,53,64,74,40,46,69,41,48,59,88,78,30,42,70,48,16,40,52,38,8,60,72,67,31,51,59,47,69,48,20,42,49,47,18,42,18,62,75,65,64,21,33,39,42,27,71,43,66,66,54,31,53,52,27,46,75,69,72,34,60,50,28,42,40,88,83,30,42,69,60,46,53,50,46,41,71,71,73,39,71,100

Sequence (292 aa):
MIVLDANILIDALFEKNEERRNLALDLFQAIKGKTVYVPRIFIVEVVSIAKRLGIGLSLEELFTLVERFNIKEENEIFNLAVYIAENVHPRAVDSYYIATAILTGSIVISNDKTLVKNCKKAGIKAFYLVEEHKEALNYLNKYIRSMIVLDANILIDALFEKNEERRNLALDLFQAIKGKTVYVPRIFIVEVVSIAKRLGIGLSLEELFTLVERFNIKEENEIFNLAVYIAENVHPRAVDSYYIATAILTGSIVISNDKTLVKNCKKAGIKAFYLVEEHKEALNYLNKYIRS

Organism: Thermococcus barophilus (strain DSM 11836 / MP) (NCBI:txid391623)

Radius of gyration: 19.82 Å; Cα contacts (8 Å, |Δi|>4): 509; chains: 2; bounding box: 43×59×44 Å